Protein AF-A0A183PFE7-F1 (afdb_monomer_lite)

Secondary structure (DSSP, 8-state):
-HHHHHHHT-HHHHTTS-HHHHHHHHHHHHHHHHHTT---SS---TT--S------------------HHHHHHHHH-TTGGGS-S-GGGTTGGGG----TTS-HHHHHHHHHHHHHSS-SS--HHHHTHHHHHHHHHHHHHHHS-HHHHHHHHHHHHHHHHH--HHHHHHHHHHT-SSHHHHHHHTSHHHHHHHHHHHHT-TT-HHHHHHHHHHHHHHHT-HHHHHHHHHHHHHHHHHGGG-S-HHHHHHHHHHHTT-

Organism: NCBI:txid31246

Radius of gyration: 19.5 Å; chains: 1; bounding box: 57×39×49 Å

Structure (mmCIF, N/CA/C/O backbone):
data_AF-A0A183PFE7-F1
#
_entry.id   AF-A0A183PFE7-F1
#
loop_
_atom_site.group_PDB
_atom_site.id
_atom_site.type_symbol
_atom_site.label_atom_id
_atom_site.label_alt_id
_atom_site.label_comp_id
_atom_site.label_asym_id
_atom_site.label_entity_id
_atom_site.label_seq_id
_atom_site.pdbx_PDB_ins_code
_atom_site.Cartn_x
_atom_site.Cartn_y
_atom_site.Cartn_z
_atom_site.occupancy
_atom_site.B_iso_or_equiv
_atom_site.auth_seq_id
_atom_site.auth_comp_id
_atom_site.auth_asym_id
_atom_site.auth_atom_id
_atom_site.pdbx_PDB_model_num
ATOM 1 N N . MET A 1 1 ? 1.820 -10.281 -25.613 1.00 69.56 1 MET A N 1
ATOM 2 C CA . MET A 1 1 ? 1.189 -9.309 -24.691 1.00 69.56 1 MET A CA 1
ATOM 3 C C . MET A 1 1 ? 2.209 -8.648 -23.766 1.00 69.56 1 MET A C 1
ATOM 5 O O . MET A 1 1 ? 2.378 -7.445 -23.888 1.00 69.56 1 MET A O 1
ATOM 9 N N . TRP A 1 2 ? 2.961 -9.407 -22.954 1.00 73.38 2 TRP A N 1
ATOM 10 C CA . TRP A 1 2 ? 4.048 -8.902 -22.088 1.00 73.38 2 TRP A CA 1
ATOM 11 C C . TRP A 1 2 ? 4.961 -7.865 -22.758 1.00 73.38 2 TRP A C 1
ATOM 13 O O . TRP A 1 2 ? 5.003 -6.720 -22.333 1.00 73.38 2 TRP A O 1
ATOM 23 N N . CYS A 1 3 ? 5.603 -8.209 -23.881 1.00 71.56 3 CYS A N 1
ATOM 24 C CA . CYS A 1 3 ? 6.506 -7.287 -24.581 1.00 71.56 3 CYS A CA 1
ATOM 25 C C . CYS A 1 3 ? 5.817 -6.020 -25.113 1.00 71.56 3 CYS A C 1
ATOM 27 O O . CYS A 1 3 ? 6.478 -5.003 -25.281 1.00 71.56 3 CYS A O 1
ATOM 29 N N . ALA A 1 4 ? 4.511 -6.065 -25.401 1.00 73.19 4 ALA A N 1
ATOM 30 C CA . ALA A 1 4 ? 3.767 -4.867 -25.778 1.00 73.19 4 ALA A CA 1
ATOM 31 C C . ALA A 1 4 ? 3.593 -3.961 -24.554 1.00 73.19 4 ALA A C 1
ATOM 33 O O . ALA A 1 4 ? 4.050 -2.830 -24.596 1.00 73.19 4 ALA A O 1
ATOM 34 N N . LEU A 1 5 ? 3.082 -4.497 -23.441 1.00 75.00 5 LEU A N 1
ATOM 35 C CA . LEU A 1 5 ? 2.925 -3.762 -22.180 1.00 75.00 5 LEU A CA 1
ATOM 36 C C . LEU A 1 5 ? 4.253 -3.183 -21.673 1.00 75.00 5 LEU A C 1
ATOM 38 O O . LEU A 1 5 ? 4.312 -2.021 -21.285 1.00 75.00 5 LEU A O 1
ATOM 42 N N . LEU A 1 6 ? 5.345 -3.948 -21.770 1.00 71.19 6 LEU A N 1
ATOM 43 C CA . LEU A 1 6 ? 6.686 -3.465 -21.442 1.00 71.19 6 LEU A CA 1
ATOM 44 C C . LEU A 1 6 ? 7.074 -2.226 -22.252 1.00 71.19 6 LEU A C 1
ATOM 46 O O . LEU A 1 6 ? 7.591 -1.264 -21.686 1.00 71.19 6 LEU A O 1
ATOM 50 N N . ARG A 1 7 ? 6.805 -2.225 -23.562 1.00 72.19 7 ARG A N 1
ATOM 51 C CA . ARG A 1 7 ? 7.098 -1.075 -24.429 1.00 72.19 7 ARG A CA 1
ATOM 52 C C . ARG A 1 7 ? 6.262 0.148 -24.057 1.00 72.19 7 ARG A C 1
ATOM 54 O O . ARG A 1 7 ? 6.804 1.248 -24.052 1.00 72.19 7 ARG A O 1
ATOM 61 N N . GLU A 1 8 ? 4.994 -0.037 -23.698 1.00 76.25 8 GLU A N 1
ATOM 62 C CA . GLU A 1 8 ? 4.083 1.067 -23.351 1.00 76.25 8 GLU A CA 1
ATOM 63 C C . GLU A 1 8 ? 4.430 1.752 -22.015 1.00 76.25 8 GLU A C 1
ATOM 65 O O . GLU A 1 8 ? 4.088 2.914 -21.803 1.00 76.25 8 GLU A O 1
ATOM 70 N N . THR A 1 9 ? 5.180 1.083 -21.133 1.00 71.88 9 THR A N 1
ATOM 71 C CA . THR A 1 9 ? 5.682 1.687 -19.879 1.00 71.88 9 THR A CA 1
ATOM 72 C C . THR A 1 9 ? 6.957 2.533 -20.043 1.00 71.88 9 THR A C 1
ATOM 74 O O . THR A 1 9 ? 7.426 3.140 -19.078 1.00 71.88 9 THR A O 1
ATOM 77 N N . GLN A 1 10 ? 7.546 2.608 -21.246 1.00 71.00 10 GLN A N 1
ATOM 78 C CA . GLN A 1 10 ? 8.772 3.379 -21.497 1.00 71.00 10 GLN A CA 1
ATOM 79 C C . GLN A 1 10 ? 8.493 4.869 -21.760 1.00 71.00 10 GLN A C 1
ATOM 81 O O . GLN A 1 10 ? 7.550 5.236 -22.461 1.00 71.00 10 GLN A O 1
ATOM 86 N N . SER A 1 11 ? 9.366 5.750 -21.254 1.00 59.50 11 SER A N 1
ATOM 87 C CA . SER A 1 11 ? 9.230 7.209 -21.395 1.00 59.50 11 SER A CA 1
ATOM 88 C C . SER A 1 11 ? 9.306 7.697 -22.847 1.00 59.50 11 SER A C 1
ATOM 90 O O . SER A 1 11 ? 8.467 8.493 -23.256 1.00 59.50 11 SER A O 1
ATOM 92 N N . ARG A 1 12 ? 10.249 7.174 -23.647 1.00 57.81 12 ARG A N 1
ATOM 93 C CA . ARG A 1 12 ? 10.565 7.664 -25.008 1.00 57.81 12 ARG A CA 1
ATOM 94 C C . ARG A 1 12 ? 9.441 7.510 -26.046 1.00 57.81 12 ARG A C 1
ATOM 96 O O . ARG A 1 12 ? 9.470 8.195 -27.058 1.00 57.81 12 ARG A O 1
ATOM 103 N N . ARG A 1 13 ? 8.453 6.629 -25.838 1.00 51.91 13 ARG A N 1
ATOM 104 C CA . ARG A 1 13 ? 7.274 6.512 -26.732 1.00 51.91 13 ARG A CA 1
ATOM 105 C C . ARG A 1 13 ? 6.028 7.207 -26.198 1.00 51.91 13 ARG A C 1
ATOM 107 O O . ARG A 1 13 ? 5.169 7.591 -26.986 1.00 51.91 13 ARG A O 1
ATOM 114 N N . ALA A 1 14 ? 5.959 7.444 -24.894 1.00 51.31 14 ALA A N 1
ATOM 115 C CA . ALA A 1 14 ? 4.912 8.271 -24.315 1.00 51.31 14 ALA A CA 1
ATOM 116 C C . ALA A 1 14 ? 5.170 9.774 -24.480 1.00 51.31 14 ALA A C 1
ATOM 118 O O . ALA A 1 14 ? 4.329 10.581 -24.110 1.00 51.31 14 ALA A O 1
ATOM 119 N N . GLU A 1 15 ? 6.284 10.190 -25.084 1.00 48.00 15 GLU A N 1
ATOM 120 C CA . GLU A 1 15 ? 6.485 11.597 -25.455 1.00 48.00 15 GLU A CA 1
ATOM 121 C C . GLU A 1 15 ? 5.378 12.118 -26.400 1.00 48.00 15 GLU A C 1
ATOM 123 O O . GLU A 1 15 ? 5.111 13.318 -26.410 1.00 48.00 15 GLU A O 1
ATOM 128 N N . GLY A 1 16 ? 4.655 11.224 -27.097 1.00 50.19 16 GLY A N 1
ATOM 129 C CA . GLY A 1 16 ? 3.425 11.534 -27.842 1.00 50.19 16 GLY A CA 1
ATOM 130 C C . GLY A 1 16 ? 2.105 11.084 -27.190 1.00 50.19 16 GLY A C 1
ATOM 131 O O . GLY A 1 16 ? 1.041 11.409 -27.714 1.00 50.19 16 GLY A O 1
ATOM 132 N N . ILE A 1 17 ? 2.133 10.350 -26.069 1.00 58.84 17 ILE A N 1
ATOM 133 C CA . ILE A 1 17 ? 0.946 9.743 -25.437 1.00 58.84 17 ILE A CA 1
ATOM 134 C C . ILE A 1 17 ? 0.789 10.283 -24.006 1.00 58.84 17 ILE A C 1
ATOM 136 O O . ILE A 1 17 ? 1.736 10.305 -23.228 1.00 58.84 17 ILE A O 1
ATOM 140 N N . LYS A 1 18 ? -0.411 10.754 -23.642 1.00 77.56 18 LYS A N 1
ATOM 141 C CA . LYS A 1 18 ? -0.685 11.408 -22.344 1.00 77.56 18 LYS A CA 1
ATOM 142 C C . LYS A 1 18 ? -0.204 10.554 -21.159 1.00 77.56 18 LYS A C 1
ATOM 144 O O . LYS A 1 18 ? -0.385 9.342 -21.167 1.00 77.56 18 LYS A O 1
ATOM 149 N N . SER A 1 19 ? 0.328 11.187 -20.106 1.00 82.25 19 SER A N 1
ATOM 150 C CA . SER A 1 19 ? 0.809 10.507 -18.885 1.00 82.25 19 SER A CA 1
ATOM 151 C C . SER A 1 19 ? -0.218 9.549 -18.260 1.00 82.25 19 SER A C 1
ATOM 153 O O . SER A 1 19 ? 0.178 8.546 -17.674 1.00 82.25 19 SER A O 1
ATOM 155 N N . GLY A 1 20 ? -1.519 9.800 -18.442 1.00 84.00 20 GLY A N 1
ATOM 156 C CA . GLY A 1 20 ? -2.584 8.879 -18.044 1.00 84.00 20 GLY A CA 1
ATOM 157 C C . GLY A 1 20 ? -2.516 7.501 -18.700 1.00 84.00 20 GLY A C 1
ATOM 158 O O . GLY A 1 20 ? -2.666 6.492 -18.022 1.00 84.00 20 GLY A O 1
ATOM 159 N N . TYR A 1 21 ? -2.179 7.434 -19.988 1.00 87.44 21 TYR A N 1
ATOM 160 C CA . TYR A 1 21 ? -1.999 6.156 -20.677 1.00 87.44 21 TYR A CA 1
ATOM 161 C C . TYR A 1 21 ? -0.834 5.355 -20.090 1.00 87.44 21 TYR A C 1
ATOM 163 O O . TYR A 1 21 ? -0.917 4.139 -19.964 1.00 87.44 21 TYR A O 1
ATOM 171 N N . GLN A 1 22 ? 0.246 6.026 -19.672 1.00 89.12 22 GLN A N 1
ATOM 172 C CA . GLN A 1 22 ? 1.336 5.335 -18.983 1.00 89.12 22 GLN A CA 1
ATOM 173 C C . GLN A 1 22 ? 0.878 4.758 -17.641 1.00 89.12 22 GLN A C 1
ATOM 175 O O . GLN A 1 22 ? 1.279 3.649 -17.301 1.00 89.12 22 GLN A O 1
ATOM 180 N N . ALA A 1 23 ? 0.039 5.476 -16.887 1.00 91.69 23 ALA A N 1
ATOM 181 C CA . ALA A 1 23 ? -0.516 4.975 -15.630 1.00 91.69 23 ALA A CA 1
ATOM 182 C C . ALA A 1 23 ? -1.360 3.709 -15.851 1.00 91.69 23 ALA A C 1
ATOM 184 O O . ALA A 1 23 ? -1.183 2.716 -15.143 1.00 91.69 23 ALA A O 1
ATOM 185 N N . GLU A 1 24 ? -2.207 3.713 -16.881 1.00 91.19 24 GLU A N 1
ATOM 186 C CA . GLU A 1 24 ? -2.993 2.548 -17.294 1.00 91.19 24 GLU A CA 1
ATOM 187 C C . GLU A 1 24 ? -2.104 1.388 -17.769 1.00 91.19 24 GLU A C 1
ATOM 189 O O . GLU A 1 24 ? -2.320 0.237 -17.380 1.00 91.19 24 GLU A O 1
ATOM 194 N N . ALA A 1 25 ? -1.063 1.673 -18.555 1.00 90.81 25 ALA A N 1
ATOM 195 C CA . ALA A 1 25 ? -0.106 0.673 -19.020 1.00 90.81 25 ALA A CA 1
ATOM 196 C C . ALA A 1 25 ? 0.657 0.028 -17.853 1.00 90.81 25 ALA A C 1
ATOM 198 O O . ALA A 1 25 ? 0.814 -1.193 -17.830 1.00 90.81 25 ALA A O 1
ATOM 199 N N . PHE A 1 26 ? 1.082 0.817 -16.858 1.00 92.75 26 PHE A N 1
ATOM 200 C CA . PHE A 1 26 ? 1.705 0.301 -15.635 1.00 92.75 26 PHE A CA 1
ATOM 201 C C . PHE A 1 26 ? 0.753 -0.585 -14.843 1.00 92.75 26 PHE A C 1
ATOM 203 O O . PHE A 1 26 ? 1.154 -1.665 -14.412 1.00 92.75 26 PHE A O 1
ATOM 210 N N . LEU A 1 27 ? -0.498 -0.157 -14.668 1.00 94.56 27 LEU A N 1
ATOM 211 C CA . LEU A 1 27 ? -1.502 -0.950 -13.967 1.00 94.56 27 LEU A CA 1
ATOM 212 C C . LEU A 1 27 ? -1.757 -2.276 -14.689 1.00 94.56 27 LEU A C 1
ATOM 214 O O . LEU A 1 27 ? -1.709 -3.333 -14.068 1.00 94.56 27 LEU A O 1
ATOM 218 N N . THR A 1 28 ? -1.936 -2.230 -16.008 1.00 93.38 28 THR A N 1
ATOM 219 C CA . THR A 1 28 ? -2.171 -3.418 -16.838 1.00 93.38 28 THR A CA 1
ATOM 220 C C . THR A 1 28 ? -0.976 -4.369 -16.809 1.00 93.38 28 THR A C 1
ATOM 222 O O . THR A 1 28 ? -1.155 -5.577 -16.657 1.00 93.38 28 THR A O 1
ATOM 225 N N . LEU A 1 29 ? 0.249 -3.840 -16.910 1.00 91.12 29 LEU A N 1
ATOM 226 C CA . LEU A 1 29 ? 1.474 -4.629 -16.791 1.00 91.12 29 LEU A CA 1
ATOM 227 C C . LEU A 1 29 ? 1.563 -5.299 -15.420 1.00 91.12 29 LEU A C 1
ATOM 229 O O . LEU A 1 29 ? 1.808 -6.499 -15.361 1.00 91.12 29 LEU A O 1
ATOM 233 N N . ALA A 1 30 ? 1.360 -4.540 -14.342 1.00 92.94 30 ALA A N 1
ATOM 234 C CA . ALA A 1 30 ? 1.449 -5.046 -12.979 1.00 92.94 30 ALA A CA 1
ATOM 235 C C . ALA A 1 30 ? 0.413 -6.151 -12.729 1.00 92.94 30 ALA A C 1
ATOM 237 O O . ALA A 1 30 ? 0.769 -7.222 -12.246 1.00 92.94 30 ALA A O 1
ATOM 238 N N . SER A 1 31 ? -0.844 -5.936 -13.127 1.00 92.75 31 SER A N 1
ATOM 239 C CA . SER A 1 31 ? -1.907 -6.937 -12.986 1.00 92.75 31 SER A CA 1
ATOM 240 C C . SER A 1 31 ? -1.643 -8.192 -13.812 1.00 92.75 31 SER A C 1
ATOM 242 O O . SER A 1 31 ? -1.851 -9.300 -13.325 1.00 92.75 31 SER A O 1
ATOM 244 N N . PHE A 1 32 ? -1.156 -8.045 -15.046 1.00 91.00 32 PHE A N 1
ATOM 245 C CA . PHE A 1 32 ? -0.787 -9.198 -15.863 1.00 91.00 32 PHE A CA 1
ATOM 246 C C . PHE A 1 32 ? 0.397 -9.965 -15.260 1.00 91.00 32 PHE A C 1
ATOM 248 O O . PHE A 1 32 ? 0.367 -11.191 -15.209 1.00 91.00 32 PHE A O 1
ATOM 255 N N . ALA A 1 33 ? 1.420 -9.257 -14.777 1.00 89.25 33 ALA A N 1
ATOM 256 C CA . ALA A 1 33 ? 2.573 -9.866 -14.124 1.00 89.25 33 ALA A CA 1
ATOM 257 C C . ALA A 1 33 ? 2.153 -10.682 -12.902 1.00 89.25 33 ALA A C 1
ATOM 259 O O . ALA A 1 33 ? 2.532 -11.843 -12.779 1.00 89.25 33 ALA A O 1
ATOM 260 N N . GLU A 1 34 ? 1.312 -10.097 -12.048 1.00 90.19 34 GLU A N 1
ATOM 261 C CA . GLU A 1 34 ? 0.780 -10.749 -10.856 1.00 90.19 34 GLU A CA 1
ATOM 262 C C . GLU A 1 34 ? -0.038 -11.997 -11.212 1.00 90.19 34 GLU A C 1
ATOM 264 O O . GLU A 1 34 ? 0.210 -13.064 -10.653 1.00 90.19 34 GLU A O 1
ATOM 269 N N . ALA A 1 35 ? -0.932 -11.906 -12.204 1.00 89.44 35 ALA A N 1
ATOM 270 C CA . ALA A 1 35 ? -1.726 -13.043 -12.676 1.00 89.44 35 ALA A CA 1
ATOM 271 C C . ALA A 1 35 ? -0.867 -14.182 -13.255 1.00 89.44 35 ALA A C 1
ATOM 273 O O . ALA A 1 35 ? -1.258 -15.347 -13.194 1.00 89.44 35 ALA A O 1
ATOM 274 N N . CYS A 1 36 ? 0.301 -13.858 -13.809 1.00 88.06 36 CYS A N 1
ATOM 275 C CA . CYS A 1 36 ? 1.241 -14.830 -14.359 1.00 88.06 36 CYS A CA 1
ATOM 276 C C . CYS A 1 36 ? 2.355 -15.244 -13.382 1.00 88.06 36 CYS A C 1
ATOM 278 O O . CYS A 1 36 ? 3.201 -16.053 -13.758 1.00 88.06 36 CYS A O 1
ATOM 280 N N . GLY A 1 37 ? 2.394 -14.701 -12.159 1.00 84.56 37 GLY A N 1
ATOM 281 C CA . GLY A 1 37 ? 3.467 -14.963 -11.193 1.00 84.56 37 GLY A CA 1
ATOM 282 C C . GLY A 1 37 ? 4.847 -14.442 -11.623 1.00 84.56 37 GLY A C 1
ATOM 283 O O . GLY A 1 37 ? 5.865 -14.981 -11.192 1.00 84.56 37 GLY A O 1
ATOM 284 N N . ILE A 1 38 ? 4.893 -13.421 -12.483 1.00 84.75 38 ILE A N 1
ATOM 285 C CA . ILE A 1 38 ? 6.121 -12.835 -13.037 1.00 84.75 38 ILE A CA 1
ATOM 286 C C . ILE A 1 38 ? 6.509 -11.591 -12.232 1.00 84.75 38 ILE A C 1
ATOM 288 O O . ILE A 1 38 ? 5.662 -10.773 -11.879 1.00 84.75 38 ILE A O 1
ATOM 292 N N . ASP A 1 39 ? 7.805 -11.409 -11.985 1.00 84.19 39 ASP A N 1
ATOM 293 C CA . ASP A 1 39 ? 8.325 -10.168 -11.411 1.00 84.19 39 ASP A CA 1
ATOM 294 C C . ASP A 1 39 ? 8.317 -9.024 -12.443 1.00 84.19 39 ASP A C 1
ATOM 296 O O . ASP A 1 39 ? 8.967 -9.094 -13.492 1.00 84.19 39 ASP A O 1
ATOM 300 N N . ALA A 1 40 ? 7.573 -7.961 -12.133 1.00 84.31 40 ALA A N 1
ATOM 301 C CA . ALA A 1 40 ? 7.465 -6.763 -12.955 1.00 84.31 40 ALA A CA 1
ATOM 302 C C . ALA A 1 40 ? 8.368 -5.605 -12.508 1.00 84.31 40 ALA A C 1
ATOM 304 O O . ALA A 1 40 ? 8.452 -4.627 -13.256 1.00 84.31 40 ALA A O 1
ATOM 305 N N . ILE A 1 41 ? 9.052 -5.681 -11.359 1.00 84.75 41 ILE A N 1
ATOM 306 C CA . ILE A 1 41 ? 9.986 -4.627 -10.922 1.00 84.75 41 ILE A CA 1
ATOM 307 C C . ILE A 1 41 ? 11.229 -4.639 -11.803 1.00 84.75 41 ILE A C 1
ATOM 309 O O . ILE A 1 41 ? 11.587 -3.602 -12.374 1.00 84.75 41 ILE A O 1
ATOM 313 N N . ALA A 1 42 ? 11.866 -5.806 -11.916 1.00 71.12 42 ALA A N 1
ATOM 314 C CA . ALA A 1 42 ? 13.081 -5.966 -12.693 1.00 71.12 42 ALA A CA 1
ATOM 315 C C . ALA A 1 42 ? 12.792 -5.726 -14.175 1.00 71.12 42 ALA A C 1
ATOM 317 O O . ALA A 1 42 ? 11.857 -6.304 -14.740 1.00 71.12 42 ALA A O 1
ATOM 318 N N . ASP A 1 43 ? 13.631 -4.925 -14.836 1.00 63.53 43 ASP A N 1
ATOM 319 C CA . ASP A 1 43 ? 13.692 -4.866 -16.296 1.00 63.53 43 ASP A CA 1
ATOM 320 C C . ASP A 1 43 ? 14.309 -6.177 -16.830 1.00 63.53 43 ASP A C 1
ATOM 322 O O . ASP A 1 43 ? 15.353 -6.196 -17.468 1.00 63.53 43 ASP A O 1
ATOM 326 N N . ASN A 1 44 ? 13.663 -7.312 -16.538 1.00 49.66 44 ASN A N 1
ATOM 327 C CA . ASN A 1 44 ? 13.977 -8.594 -17.138 1.00 49.66 44 ASN A CA 1
ATOM 328 C C . ASN A 1 44 ? 13.752 -8.429 -18.637 1.00 49.66 44 ASN A C 1
ATOM 330 O O . ASN A 1 44 ? 12.607 -8.393 -19.096 1.00 49.66 44 ASN A O 1
ATOM 334 N N . HIS A 1 45 ? 14.834 -8.290 -19.400 1.00 44.50 45 HIS A N 1
ATOM 335 C CA . HIS A 1 45 ? 14.805 -8.605 -20.814 1.00 44.50 45 HIS A CA 1
ATOM 336 C C . HIS A 1 45 ? 14.449 -10.093 -20.904 1.00 44.50 45 HIS A C 1
ATOM 338 O O . HIS A 1 45 ? 15.261 -10.921 -20.492 1.00 44.50 45 HIS A O 1
ATOM 344 N N . PRO A 1 46 ? 13.286 -10.479 -21.459 1.00 37.97 46 PRO A N 1
ATOM 345 C CA . PRO A 1 46 ? 12.945 -11.890 -21.655 1.00 37.97 46 PRO A CA 1
ATOM 346 C C . PRO A 1 46 ? 13.843 -12.594 -22.703 1.00 37.97 46 PRO A C 1
ATOM 348 O O . PRO A 1 46 ? 13.498 -13.670 -23.166 1.00 37.97 46 PRO A O 1
ATOM 351 N N . TYR A 1 47 ? 14.981 -11.991 -23.077 1.00 34.72 47 TYR A N 1
ATOM 352 C CA . TYR A 1 47 ? 15.988 -12.503 -24.010 1.00 34.72 47 TYR A CA 1
ATOM 353 C C . TYR A 1 47 ? 17.402 -12.613 -23.400 1.00 34.72 47 TYR A C 1
ATOM 355 O O . TYR A 1 47 ? 18.350 -12.814 -24.142 1.00 34.72 47 TYR A O 1
ATOM 363 N N . SER A 1 48 ? 17.586 -12.513 -22.076 1.00 33.09 48 SER A N 1
ATOM 364 C CA . SER A 1 48 ? 18.897 -12.787 -21.441 1.00 33.09 48 SER A CA 1
ATOM 365 C C . SER A 1 48 ? 19.094 -14.272 -21.092 1.00 33.09 48 SER A C 1
ATOM 367 O O . SER A 1 48 ? 19.721 -14.623 -20.094 1.00 33.09 48 SER A O 1
ATOM 369 N N . THR A 1 49 ? 18.533 -15.151 -21.912 1.00 35.75 49 THR A N 1
ATOM 370 C CA . THR A 1 49 ? 18.873 -16.574 -21.970 1.00 35.75 49 THR A CA 1
ATOM 371 C C . THR A 1 49 ? 19.194 -16.865 -23.424 1.00 35.75 49 THR A C 1
ATOM 373 O O . THR A 1 49 ? 18.366 -16.508 -24.262 1.00 35.75 49 THR A O 1
ATOM 376 N N . VAL A 1 50 ? 20.333 -17.531 -23.670 1.00 35.00 50 VAL A N 1
ATOM 377 C CA . VAL A 1 50 ? 21.073 -17.680 -24.946 1.00 35.00 50 VAL A CA 1
ATOM 378 C C . VAL A 1 50 ? 22.080 -16.516 -25.084 1.00 35.00 50 VAL A C 1
ATOM 380 O O . VAL A 1 50 ? 21.680 -15.398 -25.366 1.00 35.00 50 VAL A O 1
ATOM 383 N N . ASP A 1 51 ? 23.374 -16.617 -24.774 1.00 31.61 51 ASP A N 1
ATOM 384 C CA . ASP A 1 51 ? 24.301 -17.748 -24.793 1.00 31.61 51 ASP A CA 1
ATOM 385 C C . ASP A 1 51 ? 25.384 -17.610 -23.716 1.00 31.61 51 ASP A C 1
ATOM 387 O O . ASP A 1 51 ? 25.794 -16.511 -23.339 1.00 31.61 51 ASP A O 1
ATOM 391 N N . GLY A 1 52 ? 25.882 -18.756 -23.250 1.00 38.59 52 GLY A N 1
ATOM 392 C CA . GLY A 1 52 ? 27.173 -18.805 -22.590 1.00 38.59 52 GLY A CA 1
ATOM 393 C C . GLY A 1 52 ? 28.254 -18.347 -23.562 1.00 38.59 52 GLY A C 1
ATOM 394 O O . GLY A 1 52 ? 28.419 -18.943 -24.617 1.00 38.59 52 GLY A O 1
ATOM 395 N N . ASN A 1 53 ? 28.959 -17.283 -23.204 1.00 27.33 53 ASN A N 1
ATOM 396 C CA . ASN A 1 53 ? 30.407 -17.192 -23.313 1.00 27.33 53 ASN A CA 1
ATOM 397 C C . ASN A 1 53 ? 30.862 -15.919 -22.606 1.00 27.33 53 ASN A C 1
ATOM 399 O O . ASN A 1 53 ? 30.469 -14.806 -22.949 1.00 27.33 53 ASN A O 1
ATOM 403 N N . SER A 1 54 ? 31.701 -16.122 -21.595 1.00 42.91 54 SER A N 1
ATOM 404 C CA . SER A 1 54 ? 32.679 -15.135 -21.174 1.00 42.91 54 SER A CA 1
ATOM 405 C C . SER A 1 54 ? 33.455 -14.695 -22.408 1.00 42.91 54 SER A C 1
ATOM 407 O O . SER A 1 54 ? 34.074 -15.545 -23.034 1.00 42.91 54 SER A O 1
ATOM 409 N N . GLU A 1 55 ? 33.430 -13.412 -22.747 1.00 30.09 55 GLU A N 1
ATOM 410 C CA . GLU A 1 55 ? 34.625 -12.707 -23.197 1.00 30.09 55 GLU A CA 1
ATOM 411 C C . GLU A 1 55 ? 34.392 -11.197 -23.235 1.00 30.09 55 GLU A C 1
ATOM 413 O O . GLU A 1 55 ? 33.308 -10.681 -23.505 1.00 30.09 55 GLU A O 1
ATOM 418 N N . GLU A 1 56 ? 35.459 -10.520 -22.845 1.00 40.31 56 GLU A N 1
ATOM 419 C CA . GLU A 1 56 ? 35.643 -9.094 -22.685 1.00 40.31 56 GLU A CA 1
ATOM 420 C C . GLU A 1 56 ? 35.158 -8.295 -23.897 1.00 40.31 56 GLU A C 1
ATOM 422 O O . GLU A 1 56 ? 35.552 -8.556 -25.027 1.00 40.31 56 GLU A O 1
ATOM 427 N N . ASN A 1 57 ? 34.379 -7.242 -23.646 1.00 28.88 57 ASN A N 1
ATOM 428 C CA . ASN A 1 57 ? 34.429 -6.036 -24.463 1.00 28.88 57 ASN A CA 1
ATOM 429 C C . ASN A 1 57 ? 34.087 -4.822 -23.602 1.00 28.88 57 ASN A C 1
ATOM 431 O O . ASN A 1 57 ? 32.938 -4.404 -23.452 1.00 28.88 57 ASN A O 1
ATOM 435 N N . SER A 1 58 ? 35.145 -4.249 -23.035 1.00 40.75 58 SER A N 1
ATOM 436 C CA . SER A 1 58 ? 35.191 -2.870 -22.579 1.00 40.75 58 SER A CA 1
ATOM 437 C C . SER A 1 58 ? 34.822 -1.939 -23.736 1.00 40.75 58 SER A C 1
ATOM 439 O O . SER A 1 58 ? 35.632 -1.695 -24.629 1.00 40.75 58 SER A O 1
ATOM 441 N N . SER A 1 59 ? 33.611 -1.395 -23.710 1.00 29.73 59 SER A N 1
ATOM 442 C CA . SER A 1 59 ? 33.252 -0.224 -24.504 1.00 29.73 59 SER A CA 1
ATOM 443 C C . SER A 1 59 ? 32.563 0.795 -23.602 1.00 29.73 59 SER A C 1
ATOM 445 O O . SER A 1 59 ? 31.565 0.539 -22.935 1.00 29.73 59 SER A O 1
ATOM 447 N N . THR A 1 60 ? 33.207 1.951 -23.516 1.00 36.94 60 THR A N 1
ATOM 448 C CA . THR A 1 60 ? 32.763 3.177 -22.866 1.00 36.94 60 THR A CA 1
ATOM 449 C C . THR A 1 60 ? 31.482 3.695 -23.513 1.00 36.94 60 THR A C 1
ATOM 451 O O . THR A 1 60 ? 31.539 4.497 -24.439 1.00 36.94 60 THR A O 1
ATOM 454 N N . GLU A 1 61 ? 30.330 3.298 -22.985 1.00 29.16 61 GLU A N 1
ATOM 455 C CA . GLU A 1 61 ? 29.077 4.034 -23.138 1.00 29.16 61 GLU A CA 1
ATOM 456 C C . GLU A 1 61 ? 28.450 4.209 -21.755 1.00 29.16 61 GLU A C 1
ATOM 458 O O . GLU A 1 61 ? 28.214 3.246 -21.035 1.00 29.16 61 GLU A O 1
ATOM 463 N N . SER A 1 62 ? 28.290 5.479 -21.374 1.00 28.55 62 SER A N 1
ATOM 464 C CA . SER A 1 62 ? 27.557 6.027 -20.227 1.00 28.55 62 SER A CA 1
ATOM 465 C C . SER A 1 62 ? 26.998 5.019 -19.215 1.00 28.55 62 SER A C 1
ATOM 467 O O . SER A 1 62 ? 26.093 4.258 -19.544 1.00 28.55 62 SER A O 1
ATOM 469 N N . HIS A 1 63 ? 27.420 5.127 -17.951 1.00 30.88 63 HIS A N 1
ATOM 470 C CA . HIS A 1 63 ? 26.707 4.567 -16.801 1.00 30.88 63 HIS A CA 1
ATOM 471 C C . HIS A 1 63 ? 25.242 5.049 -16.782 1.00 30.88 63 HIS A C 1
ATOM 473 O O . HIS A 1 63 ? 24.900 6.013 -16.098 1.00 30.88 63 HIS A O 1
ATOM 479 N N . SER A 1 64 ? 24.356 4.410 -17.545 1.00 35.06 64 SER A N 1
ATOM 480 C CA . SER A 1 64 ? 22.925 4.534 -17.341 1.00 35.06 64 SER A CA 1
ATOM 481 C C . SER A 1 64 ? 22.643 3.766 -16.060 1.00 35.06 64 SER A C 1
ATOM 483 O O . SER A 1 64 ? 22.644 2.535 -16.073 1.00 35.06 64 SER A O 1
ATOM 485 N N . GLU A 1 65 ? 22.480 4.471 -14.937 1.00 44.88 65 GLU A N 1
ATOM 486 C CA . GLU A 1 65 ? 21.911 3.861 -13.736 1.00 44.88 65 GLU A CA 1
ATOM 487 C C . GLU A 1 65 ? 20.658 3.092 -14.171 1.00 44.88 65 GLU A C 1
ATOM 489 O O . GLU A 1 65 ? 19.749 3.659 -14.781 1.00 44.88 65 GLU A O 1
ATOM 494 N N . PHE A 1 66 ? 20.651 1.781 -13.953 1.00 54.88 66 PHE A N 1
ATOM 495 C CA . PHE A 1 66 ? 19.551 0.922 -14.359 1.00 54.88 66 PHE A CA 1
ATOM 496 C C . PHE A 1 66 ? 18.307 1.317 -13.551 1.00 54.88 66 PHE A C 1
ATOM 498 O O . PHE A 1 66 ? 18.212 1.039 -12.357 1.00 54.88 66 PHE A O 1
ATOM 505 N N . VAL A 1 67 ? 17.377 2.043 -14.177 1.00 70.19 67 VAL A N 1
ATOM 506 C CA . VAL A 1 67 ? 16.149 2.516 -13.527 1.00 70.19 67 VAL A CA 1
ATOM 507 C C . VAL A 1 67 ? 15.082 1.429 -13.640 1.00 70.19 67 VAL A C 1
ATOM 509 O O . VAL A 1 67 ? 14.512 1.234 -14.715 1.00 70.19 67 VAL A O 1
ATOM 512 N N . ASP A 1 68 ? 14.796 0.749 -12.527 1.00 86.00 68 ASP A N 1
ATOM 513 C CA . ASP A 1 68 ? 13.748 -0.275 -12.455 1.00 86.00 68 ASP A CA 1
ATOM 514 C C . ASP A 1 68 ? 12.340 0.295 -12.745 1.00 86.00 68 ASP A C 1
ATOM 516 O O . ASP A 1 68 ? 12.099 1.513 -12.749 1.00 86.00 68 ASP A O 1
ATOM 520 N N . ARG A 1 69 ? 11.367 -0.586 -13.013 1.00 88.25 69 ARG A N 1
ATOM 521 C CA . ARG A 1 69 ? 10.005 -0.151 -13.380 1.00 88.25 69 ARG A CA 1
ATOM 522 C C . ARG A 1 69 ? 9.277 0.537 -12.238 1.00 88.25 69 ARG A C 1
ATOM 524 O O . ARG A 1 69 ? 8.508 1.465 -12.483 1.00 88.25 69 ARG A O 1
ATOM 531 N N . LEU A 1 70 ? 9.553 0.131 -11.001 1.00 91.38 70 LEU A N 1
ATOM 532 C CA . LEU A 1 70 ? 9.000 0.775 -9.815 1.00 91.38 70 LEU A CA 1
ATOM 533 C C . LEU A 1 70 ? 9.462 2.239 -9.725 1.00 91.38 70 LEU A C 1
ATOM 535 O O . LEU A 1 70 ? 8.661 3.127 -9.458 1.00 91.38 70 LEU A O 1
ATOM 539 N N . THR A 1 71 ? 10.722 2.521 -10.043 1.00 90.88 71 THR A N 1
ATOM 540 C CA . THR A 1 71 ? 11.295 3.869 -10.081 1.00 90.88 71 THR A CA 1
ATOM 541 C C . THR A 1 71 ? 10.706 4.684 -11.223 1.00 90.88 71 THR A C 1
ATOM 543 O O . THR A 1 71 ? 10.374 5.851 -11.022 1.00 90.88 71 THR A O 1
ATOM 546 N N . LYS A 1 72 ? 10.507 4.089 -12.408 1.00 91.06 72 LYS A N 1
ATOM 547 C CA . LYS A 1 72 ? 9.798 4.760 -13.516 1.00 91.06 72 LYS A CA 1
ATOM 548 C C . LYS A 1 72 ? 8.378 5.157 -13.101 1.00 91.06 72 LYS A C 1
ATOM 550 O O . LYS A 1 72 ? 7.965 6.284 -13.363 1.00 91.06 72 LYS A O 1
ATOM 555 N N . LEU A 1 73 ? 7.668 4.277 -12.396 1.00 93.75 73 LEU A N 1
ATOM 556 C CA . LEU A 1 73 ? 6.343 4.563 -11.848 1.00 93.75 73 LEU A CA 1
ATOM 557 C C . LEU A 1 73 ? 6.387 5.648 -10.757 1.00 93.75 73 LEU A C 1
ATOM 559 O O . LEU A 1 73 ? 5.539 6.537 -10.734 1.00 93.75 73 LEU A O 1
ATOM 563 N N . PHE A 1 74 ? 7.407 5.647 -9.896 1.00 94.31 74 PHE A N 1
ATOM 564 C CA . PHE A 1 74 ? 7.609 6.702 -8.898 1.00 94.31 74 PHE A CA 1
ATOM 565 C C . PHE A 1 74 ? 7.826 8.066 -9.553 1.00 94.31 74 PHE A C 1
ATOM 567 O O . PHE A 1 74 ? 7.226 9.046 -9.121 1.00 94.31 74 PHE A O 1
ATOM 574 N N . VAL A 1 75 ? 8.622 8.127 -10.624 1.00 92.75 75 VAL A N 1
ATOM 575 C CA . VAL A 1 75 ? 8.842 9.346 -11.418 1.00 92.75 75 VAL A CA 1
ATOM 576 C C . VAL A 1 75 ? 7.569 9.781 -12.144 1.00 92.75 75 VAL A C 1
ATOM 578 O O . VAL A 1 75 ? 7.296 10.977 -12.232 1.00 92.75 75 VAL A O 1
ATOM 581 N N . LEU A 1 76 ? 6.755 8.839 -12.629 1.00 93.25 76 LEU A N 1
ATOM 582 C CA . LEU A 1 76 ? 5.459 9.158 -13.230 1.00 93.25 76 LEU A CA 1
ATOM 583 C C . LEU A 1 76 ? 4.530 9.858 -12.225 1.00 93.25 76 LEU A C 1
ATOM 585 O O . LEU A 1 76 ? 3.847 10.808 -12.606 1.00 93.25 76 LEU A O 1
ATOM 589 N N . ILE A 1 77 ? 4.530 9.426 -10.960 1.00 95.88 77 ILE A N 1
ATOM 590 C CA . ILE A 1 77 ? 3.701 9.998 -9.886 1.00 95.88 77 ILE A CA 1
ATOM 591 C C . ILE A 1 77 ? 4.303 11.304 -9.340 1.00 95.88 77 ILE A C 1
ATOM 593 O O . ILE A 1 77 ? 3.588 12.293 -9.175 1.00 95.88 77 ILE A O 1
ATOM 597 N N . ILE A 1 78 ? 5.613 11.328 -9.078 1.00 94.56 78 ILE A N 1
ATOM 598 C CA . ILE A 1 78 ? 6.381 12.479 -8.581 1.00 94.56 78 ILE A CA 1
ATOM 599 C C . ILE A 1 78 ? 7.591 12.693 -9.507 1.00 94.56 78 ILE A C 1
ATOM 601 O O . ILE A 1 78 ? 8.630 12.058 -9.321 1.00 94.56 78 ILE A O 1
ATOM 605 N N . PRO A 1 79 ? 7.536 13.630 -10.471 1.00 91.25 79 PRO A N 1
ATOM 606 C CA . PRO A 1 79 ? 8.601 13.807 -11.466 1.00 91.25 79 PRO A CA 1
ATOM 607 C C . PRO A 1 79 ? 9.972 14.160 -10.881 1.00 91.25 79 PRO A C 1
ATOM 609 O O . PRO A 1 79 ? 11.002 13.926 -11.511 1.00 91.25 79 PRO A O 1
ATOM 612 N N . GLN A 1 80 ? 10.013 14.724 -9.669 1.00 89.94 80 GLN A N 1
ATOM 613 C CA . GLN A 1 80 ? 11.262 15.052 -8.976 1.00 89.94 80 GLN A CA 1
ATOM 614 C C . GLN A 1 80 ? 11.819 13.888 -8.141 1.00 89.94 80 GLN A C 1
ATOM 616 O O . GLN A 1 80 ? 12.791 14.097 -7.418 1.00 89.94 80 GLN A O 1
ATOM 621 N N . TRP A 1 81 ? 11.250 12.678 -8.227 1.00 89.12 81 TRP A N 1
ATOM 622 C CA . TRP A 1 81 ? 11.606 11.559 -7.348 1.00 89.12 81 TRP A CA 1
ATOM 623 C C . TRP A 1 81 ? 13.107 11.248 -7.329 1.00 89.12 81 TRP A C 1
ATOM 625 O O . TRP A 1 81 ? 13.701 11.154 -6.260 1.00 89.12 81 TRP A O 1
ATOM 635 N N . LEU A 1 82 ? 13.748 11.197 -8.501 1.00 84.62 82 LEU A N 1
ATOM 636 C CA . LEU A 1 82 ? 15.188 10.924 -8.626 1.00 84.62 82 LEU A CA 1
ATOM 637 C C . LEU A 1 82 ? 16.084 12.022 -8.029 1.00 84.62 82 LEU A C 1
ATOM 639 O O . LEU A 1 82 ? 17.255 11.784 -7.754 1.00 84.62 82 LEU A O 1
ATOM 643 N N . LYS A 1 83 ? 15.550 13.231 -7.811 1.00 78.81 83 LYS A N 1
ATOM 644 C CA . LYS A 1 83 ? 16.288 14.359 -7.219 1.00 78.81 83 LYS A CA 1
ATOM 645 C C . LYS A 1 83 ? 16.270 14.330 -5.687 1.00 78.81 83 LYS A C 1
ATOM 647 O O . LYS A 1 83 ? 16.944 15.142 -5.053 1.00 78.81 83 LYS A O 1
ATOM 652 N N . ARG A 1 84 ? 15.518 13.405 -5.079 1.00 70.50 84 ARG A N 1
ATOM 653 C CA . ARG A 1 84 ? 15.513 13.150 -3.636 1.00 70.50 84 ARG A CA 1
ATOM 654 C C . ARG A 1 84 ? 16.800 12.398 -3.291 1.00 70.50 84 ARG A C 1
ATOM 656 O O . ARG A 1 84 ? 16.824 11.175 -3.340 1.00 70.50 84 ARG A O 1
ATOM 663 N N . GLY A 1 85 ? 17.891 13.117 -3.023 1.00 56.03 85 GLY A N 1
ATOM 664 C CA . GLY A 1 85 ? 19.184 12.507 -2.687 1.00 56.03 85 GLY A CA 1
ATOM 665 C C . GLY A 1 85 ? 19.049 11.357 -1.674 1.00 56.03 85 GLY A C 1
ATOM 666 O O . GLY A 1 85 ? 18.223 11.419 -0.764 1.00 56.03 85 GLY A O 1
ATOM 667 N N . LYS A 1 86 ? 19.860 10.301 -1.829 1.00 55.22 86 LYS A N 1
ATOM 668 C CA . LYS A 1 86 ? 19.772 9.026 -1.079 1.00 55.22 86 LYS A CA 1
ATOM 669 C C . LYS A 1 86 ? 20.068 9.138 0.437 1.00 55.22 86 LYS A C 1
ATOM 671 O O . LYS A 1 86 ? 20.154 8.120 1.114 1.00 55.22 86 LYS A O 1
ATOM 676 N N . ASN A 1 87 ? 20.218 10.346 0.994 1.00 43.25 87 ASN A N 1
ATOM 677 C CA . ASN A 1 87 ? 20.641 10.550 2.381 1.00 43.25 87 ASN A CA 1
ATOM 678 C C . ASN A 1 87 ? 19.450 10.756 3.343 1.00 43.25 87 ASN A C 1
ATOM 680 O O . ASN A 1 87 ? 18.708 11.730 3.193 1.00 43.25 87 ASN A O 1
ATOM 684 N N . PRO A 1 88 ? 19.308 9.932 4.403 1.00 42.53 88 PRO A N 1
ATOM 685 C CA . PRO A 1 88 ? 18.202 10.023 5.367 1.00 42.53 88 PRO A CA 1
ATOM 686 C C . PRO A 1 88 ? 18.197 11.324 6.194 1.00 42.53 88 PRO A C 1
ATOM 688 O O . PRO A 1 88 ? 17.162 11.729 6.719 1.00 42.53 88 PRO A O 1
ATOM 691 N N . THR A 1 89 ? 19.322 12.043 6.265 1.00 41.78 89 THR A N 1
ATOM 692 C CA . THR A 1 89 ? 19.426 13.366 6.908 1.00 41.78 89 THR A CA 1
ATOM 693 C C . THR A 1 89 ? 18.855 14.513 6.064 1.00 41.78 89 THR A C 1
ATOM 695 O O . THR A 1 89 ? 18.635 15.602 6.592 1.00 41.78 89 THR A O 1
ATOM 698 N N . GLN A 1 90 ? 18.552 14.283 4.779 1.00 43.97 90 GLN A N 1
ATOM 699 C CA . GLN A 1 90 ? 17.915 15.254 3.878 1.00 43.97 90 GLN A CA 1
ATOM 700 C C . GLN A 1 90 ? 16.390 15.096 3.787 1.00 43.97 90 GLN A C 1
ATOM 702 O O . GLN A 1 90 ? 15.763 15.634 2.877 1.00 43.97 90 GLN A O 1
ATOM 707 N N . ASN A 1 91 ? 15.757 14.453 4.772 1.00 45.34 91 ASN A N 1
ATOM 708 C CA . ASN A 1 91 ? 14.294 14.407 4.911 1.00 45.34 91 ASN A CA 1
ATOM 709 C C . ASN A 1 91 ? 13.632 15.791 5.119 1.00 45.34 91 ASN A C 1
ATOM 711 O O . ASN A 1 91 ? 12.427 15.868 5.303 1.00 45.34 91 ASN A O 1
ATOM 715 N N . LYS A 1 92 ? 14.400 16.890 5.093 1.00 44.12 92 LYS A N 1
ATOM 716 C CA . LYS A 1 92 ? 13.881 18.263 4.986 1.00 44.12 92 LYS A CA 1
ATOM 717 C C . LYS A 1 92 ? 13.539 18.666 3.541 1.00 44.12 92 LYS A C 1
ATOM 719 O O . LYS A 1 92 ? 12.771 19.594 3.343 1.00 44.12 92 LYS A O 1
ATOM 724 N N . ASN A 1 93 ? 14.066 17.967 2.529 1.00 46.34 93 ASN A N 1
ATOM 725 C CA . ASN A 1 93 ? 13.802 18.265 1.113 1.00 46.34 93 ASN A CA 1
ATOM 726 C C . ASN A 1 93 ? 12.555 17.555 0.551 1.00 46.34 93 ASN A C 1
ATOM 728 O O . ASN A 1 93 ? 12.161 17.829 -0.583 1.00 46.34 93 ASN A O 1
ATOM 732 N N . SER A 1 94 ? 11.923 16.656 1.311 1.00 52.06 94 SER A N 1
ATOM 733 C CA . SER A 1 94 ? 10.658 16.007 0.929 1.00 52.06 94 SER A CA 1
ATOM 734 C C . SER A 1 94 ? 9.473 16.979 0.907 1.00 52.06 94 SER A C 1
ATOM 736 O O . SER A 1 94 ? 8.517 16.729 0.181 1.00 52.06 94 SER A O 1
ATOM 738 N N . GLU A 1 95 ? 9.564 18.126 1.591 1.00 53.66 95 GLU A N 1
ATOM 739 C CA . GLU A 1 95 ? 8.525 19.171 1.603 1.00 53.66 95 GLU A CA 1
ATOM 740 C C . GLU A 1 95 ? 8.256 19.803 0.217 1.00 53.66 95 GLU A C 1
ATOM 742 O O . GLU A 1 95 ? 7.243 20.473 0.037 1.00 53.66 95 GLU A O 1
ATOM 747 N N . ASN A 1 96 ? 9.104 19.547 -0.791 1.00 65.75 96 ASN A N 1
ATOM 748 C CA . ASN A 1 96 ? 8.987 20.124 -2.138 1.00 65.75 96 ASN A CA 1
ATOM 749 C C . ASN A 1 96 ? 8.639 19.120 -3.251 1.00 65.75 96 ASN A C 1
ATOM 751 O O . ASN A 1 96 ? 8.626 19.496 -4.429 1.00 65.75 96 ASN A O 1
ATOM 755 N N . LEU A 1 97 ? 8.372 17.852 -2.925 1.00 86.38 97 LEU A N 1
ATOM 756 C CA . LEU A 1 97 ? 7.980 16.863 -3.930 1.00 86.38 97 LEU A CA 1
ATOM 757 C C . LEU A 1 97 ? 6.538 17.114 -4.372 1.00 86.38 97 LEU A C 1
ATOM 759 O O . LEU A 1 97 ? 5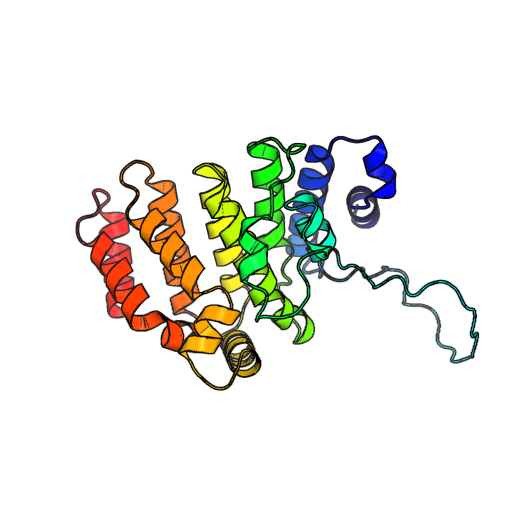.613 17.000 -3.571 1.00 86.38 97 LEU A O 1
ATOM 763 N N . LYS A 1 98 ? 6.339 17.444 -5.651 1.00 91.38 98 LYS A N 1
ATOM 764 C CA . LYS A 1 98 ? 5.014 17.737 -6.209 1.00 91.38 98 LYS A CA 1
ATOM 765 C C . LYS A 1 98 ? 4.533 16.580 -7.065 1.00 91.38 98 LYS A C 1
ATOM 767 O O . LYS A 1 98 ? 5.295 16.023 -7.856 1.00 91.38 98 LYS A O 1
ATOM 772 N N . LEU A 1 99 ? 3.248 16.268 -6.939 1.00 93.75 99 LEU A N 1
ATOM 773 C CA . LEU A 1 99 ? 2.590 15.318 -7.827 1.00 93.75 99 LEU A CA 1
ATOM 774 C C . LEU A 1 99 ? 2.661 15.777 -9.283 1.00 93.75 99 LEU A C 1
ATOM 776 O O . LEU A 1 99 ? 2.697 16.974 -9.586 1.00 93.75 99 LEU A O 1
ATOM 780 N N . ASN A 1 100 ? 2.669 14.809 -10.191 1.00 92.88 100 ASN A N 1
ATOM 781 C CA . ASN A 1 100 ? 2.635 15.070 -11.616 1.00 92.88 100 ASN A CA 1
ATOM 782 C C . ASN A 1 100 ? 1.295 15.701 -12.018 1.00 92.88 100 ASN A C 1
ATOM 784 O O . ASN A 1 100 ? 0.267 15.033 -12.061 1.00 92.88 100 ASN A O 1
ATOM 788 N N . THR A 1 101 ? 1.322 16.984 -12.378 1.00 91.75 101 THR A N 1
ATOM 789 C CA . THR A 1 101 ? 0.134 17.746 -12.794 1.00 91.75 101 THR A CA 1
ATOM 790 C C . THR A 1 101 ? -0.458 17.288 -14.128 1.00 91.75 101 THR A C 1
ATOM 792 O O . THR A 1 101 ? -1.537 17.740 -14.500 1.00 91.75 101 THR A O 1
ATOM 795 N N . LYS A 1 102 ? 0.231 16.400 -14.858 1.00 92.25 102 LYS A N 1
ATOM 796 C CA . LYS A 1 102 ? -0.281 15.776 -16.086 1.00 92.25 102 LYS A CA 1
ATOM 797 C C . LYS A 1 102 ? -1.221 14.599 -15.821 1.00 92.25 102 LYS A C 1
ATOM 799 O O . LYS A 1 102 ? -1.822 14.124 -16.779 1.00 92.25 102 LYS A O 1
ATOM 804 N N . LEU A 1 103 ? -1.305 14.114 -14.580 1.00 92.50 103 LEU A N 1
ATOM 805 C CA . LEU A 1 103 ? -2.232 13.060 -14.176 1.00 92.50 103 LEU A CA 1
ATOM 806 C C . LEU A 1 103 ? -3.460 13.696 -13.526 1.00 92.50 103 LEU A C 1
ATOM 808 O O . LEU A 1 103 ? -3.334 14.455 -12.563 1.00 92.50 103 LEU A O 1
ATOM 812 N N . ASN A 1 104 ? -4.647 13.374 -14.030 1.00 93.19 104 ASN A N 1
ATOM 813 C CA . ASN A 1 104 ? -5.882 13.665 -13.303 1.00 93.19 104 ASN A CA 1
ATOM 814 C C . ASN A 1 104 ? -6.046 12.712 -12.097 1.00 93.19 104 ASN A C 1
ATOM 816 O O . ASN A 1 104 ? -5.260 11.784 -11.912 1.00 93.19 104 ASN A O 1
ATOM 820 N N . GLU A 1 105 ? -7.063 12.934 -11.256 1.00 93.69 105 GLU A N 1
ATOM 821 C CA . GLU A 1 105 ? -7.256 12.145 -10.027 1.00 93.69 105 GLU A CA 1
ATOM 822 C C . GLU A 1 105 ? -7.403 10.638 -10.300 1.00 93.69 105 GLU A C 1
ATOM 824 O O . GLU A 1 105 ? -6.816 9.830 -9.584 1.00 93.69 105 GLU A O 1
ATOM 829 N N . PHE A 1 106 ? -8.120 10.261 -11.362 1.00 94.69 106 PHE A N 1
ATOM 830 C CA . PHE A 1 106 ? -8.333 8.863 -11.740 1.00 94.69 106 PHE A CA 1
ATOM 831 C C . PHE A 1 106 ? -7.056 8.206 -12.286 1.00 94.69 106 PHE A C 1
ATOM 833 O O . PHE A 1 106 ? -6.711 7.091 -11.905 1.00 94.69 106 PHE A O 1
ATOM 840 N N . GLU A 1 107 ? -6.309 8.905 -13.137 1.00 95.75 107 GLU A N 1
ATOM 841 C CA . GLU A 1 107 ? -5.029 8.420 -13.672 1.00 95.75 107 GLU A CA 1
ATOM 842 C C . GLU A 1 107 ? -3.979 8.276 -12.560 1.00 95.75 107 GLU A C 1
ATOM 844 O O . GLU A 1 107 ? -3.220 7.305 -12.516 1.00 95.75 107 GLU A O 1
ATOM 849 N N . LEU A 1 108 ? -3.960 9.217 -11.613 1.00 96.94 108 LEU A N 1
ATOM 850 C CA . LEU A 1 108 ? -3.119 9.132 -10.425 1.00 96.94 108 LEU A CA 1
ATOM 851 C C . LEU A 1 108 ? -3.519 7.939 -9.549 1.00 96.94 108 LEU A C 1
ATOM 853 O O . LEU A 1 108 ? -2.649 7.223 -9.055 1.00 96.94 108 LEU A O 1
ATOM 857 N N . GLU A 1 109 ? -4.819 7.696 -9.382 1.00 96.94 109 GLU A N 1
ATOM 858 C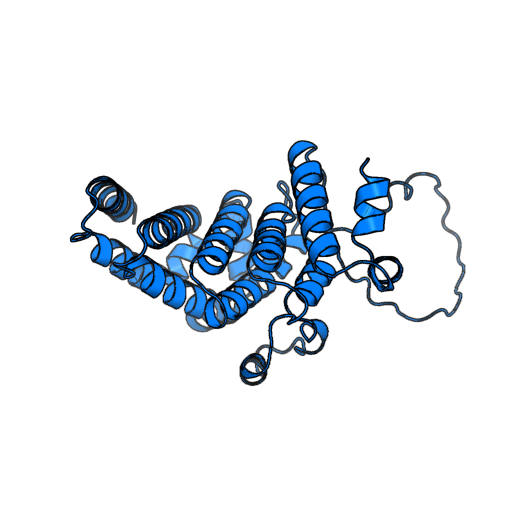 CA . GLU A 1 109 ? -5.333 6.525 -8.675 1.00 96.94 109 GLU A CA 1
ATOM 859 C C . GLU A 1 109 ? -4.827 5.218 -9.305 1.00 96.94 109 GLU A C 1
ATOM 861 O O . GLU A 1 109 ? -4.313 4.352 -8.593 1.00 96.94 109 GLU A O 1
ATOM 866 N N . GLN A 1 110 ? -4.898 5.089 -10.634 1.00 95.88 110 GLN A N 1
ATOM 867 C CA . GLN A 1 110 ? -4.381 3.926 -11.363 1.00 95.88 110 GLN A CA 1
ATOM 868 C C . GLN A 1 110 ? -2.876 3.730 -11.150 1.00 95.88 110 GLN A C 1
ATOM 870 O O . GLN A 1 110 ? -2.441 2.622 -10.825 1.00 95.88 110 GLN A O 1
ATOM 875 N N . ALA A 1 111 ? -2.088 4.804 -11.269 1.00 97.31 111 ALA A N 1
ATOM 876 C CA . ALA A 1 111 ? -0.645 4.753 -11.045 1.00 97.31 111 ALA A CA 1
ATOM 877 C C . ALA A 1 111 ? -0.314 4.300 -9.614 1.00 97.31 111 ALA A C 1
ATOM 879 O O . ALA A 1 111 ? 0.546 3.445 -9.405 1.00 97.31 111 ALA A O 1
ATOM 880 N N . VAL A 1 112 ? -1.029 4.825 -8.617 1.00 98.06 112 VAL A N 1
ATOM 881 C CA . VAL A 1 112 ? -0.845 4.454 -7.208 1.00 98.06 112 VAL A CA 1
ATOM 882 C C . VAL A 1 112 ? -1.218 2.996 -6.960 1.00 98.06 112 VAL A C 1
ATOM 884 O O . VAL A 1 112 ? -0.491 2.313 -6.241 1.00 98.06 112 VAL A O 1
ATOM 887 N N . ARG A 1 113 ? -2.300 2.482 -7.556 1.00 97.38 113 ARG A N 1
ATOM 888 C CA . ARG A 1 113 ? -2.651 1.051 -7.465 1.00 97.38 113 ARG A CA 1
ATOM 889 C C . ARG A 1 113 ? -1.555 0.168 -8.056 1.00 97.38 113 ARG A C 1
ATOM 891 O O . ARG A 1 113 ? -1.167 -0.823 -7.439 1.00 97.38 113 ARG A O 1
ATOM 898 N N . ALA A 1 114 ? -1.000 0.566 -9.201 1.00 97.12 114 ALA A N 1
ATOM 899 C CA . ALA A 1 114 ? 0.097 -0.154 -9.836 1.00 97.12 114 ALA A CA 1
ATOM 900 C C . ALA A 1 114 ? 1.325 -0.279 -8.912 1.00 97.12 114 ALA A C 1
ATOM 902 O O . ALA A 1 114 ? 1.975 -1.318 -8.932 1.00 97.12 114 ALA A O 1
ATOM 903 N N . VAL A 1 115 ? 1.599 0.704 -8.038 1.00 96.75 115 VAL A N 1
ATOM 904 C CA . VAL A 1 115 ? 2.715 0.645 -7.066 1.00 96.75 115 VAL A CA 1
ATOM 905 C C . VAL A 1 115 ? 2.606 -0.558 -6.122 1.00 96.75 115 VAL A C 1
ATOM 907 O O . VAL A 1 115 ? 3.618 -1.184 -5.814 1.00 96.75 115 VAL A O 1
ATOM 910 N N . GLY A 1 116 ? 1.403 -0.895 -5.650 1.00 95.25 116 GLY A N 1
ATOM 911 C CA .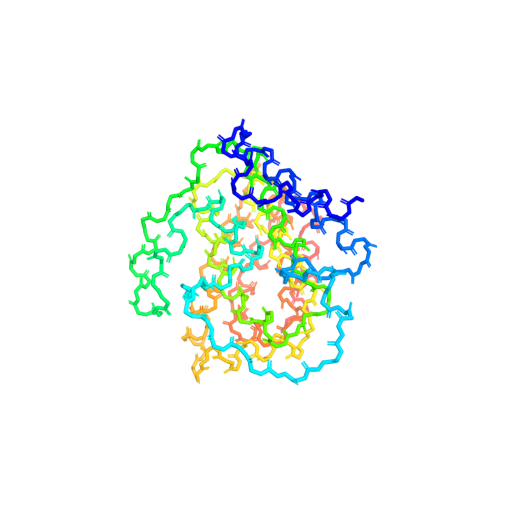 GLY A 1 116 ? 1.210 -2.051 -4.767 1.00 95.25 116 GLY A CA 1
ATOM 912 C C . GLY A 1 116 ? 1.239 -3.383 -5.516 1.00 95.25 116 GLY A C 1
ATOM 913 O O . GLY A 1 116 ? 1.783 -4.376 -5.028 1.00 95.25 116 GLY A O 1
ATOM 914 N N . ILE A 1 117 ? 0.670 -3.408 -6.721 1.00 95.31 117 ILE A N 1
ATOM 915 C CA . ILE A 1 117 ? 0.560 -4.625 -7.535 1.00 95.31 117 ILE A CA 1
ATOM 916 C C . ILE A 1 117 ? 1.919 -5.012 -8.128 1.00 95.31 117 ILE A C 1
ATOM 918 O O . ILE A 1 117 ? 2.263 -6.188 -8.135 1.00 95.31 117 ILE A O 1
ATOM 922 N N . ILE A 1 118 ? 2.731 -4.040 -8.557 1.00 92.62 118 ILE A N 1
ATOM 923 C CA . ILE A 1 118 ? 4.033 -4.311 -9.182 1.00 92.62 118 ILE A CA 1
ATOM 924 C C . ILE A 1 118 ? 5.035 -4.940 -8.206 1.00 92.62 118 ILE A C 1
ATOM 926 O O . ILE A 1 118 ? 6.000 -5.555 -8.644 1.00 92.62 118 ILE A O 1
ATOM 930 N N . TRP A 1 119 ? 4.807 -4.813 -6.893 1.00 91.19 119 TRP A N 1
ATOM 931 C CA . TRP A 1 119 ? 5.606 -5.505 -5.888 1.00 91.19 119 TRP A CA 1
ATOM 932 C C . TRP A 1 119 ? 5.531 -7.030 -6.088 1.00 91.19 119 TRP A C 1
ATOM 934 O O . TRP A 1 119 ? 4.429 -7.570 -6.216 1.00 91.19 119 TRP A O 1
ATOM 944 N N . PRO A 1 120 ? 6.667 -7.744 -6.111 1.00 87.12 120 PRO A N 1
ATOM 945 C CA . PRO A 1 120 ? 6.700 -9.151 -6.480 1.00 87.12 120 PRO A CA 1
ATOM 946 C C . PRO A 1 120 ? 6.076 -10.026 -5.395 1.00 87.12 120 PRO A C 1
ATOM 948 O O . PRO A 1 120 ? 6.269 -9.786 -4.203 1.00 87.12 120 PRO A O 1
ATOM 951 N N . LEU A 1 121 ? 5.372 -11.082 -5.818 1.00 85.88 121 LEU A N 1
ATOM 952 C CA . LEU A 1 121 ? 4.834 -12.112 -4.918 1.00 85.88 121 LEU A CA 1
ATOM 953 C C . LEU A 1 121 ? 5.958 -12.856 -4.177 1.00 85.88 121 LEU A C 1
ATOM 955 O O . LEU A 1 121 ? 5.820 -13.175 -3.003 1.00 85.88 121 LEU A O 1
ATOM 959 N N . ASN A 1 122 ? 7.091 -13.072 -4.854 1.00 83.81 122 ASN A N 1
ATOM 960 C CA . ASN A 1 122 ? 8.282 -13.718 -4.307 1.00 83.81 122 ASN A CA 1
ATOM 961 C C . ASN A 1 122 ? 9.413 -12.689 -4.162 1.00 83.81 122 ASN A C 1
ATOM 963 O O . ASN A 1 122 ? 10.347 -12.649 -4.963 1.00 83.81 122 ASN A O 1
ATOM 967 N N . ALA A 1 123 ? 9.306 -11.800 -3.171 1.00 83.56 123 ALA A N 1
ATOM 968 C CA . ALA A 1 123 ? 10.291 -10.741 -2.970 1.00 83.56 123 ALA A CA 1
ATOM 969 C C . ALA A 1 123 ? 11.686 -11.293 -2.603 1.00 83.56 123 ALA A C 1
ATOM 971 O O . ALA A 1 123 ? 11.854 -12.055 -1.651 1.00 83.56 123 ALA A O 1
ATOM 972 N N . THR A 1 124 ? 12.712 -10.872 -3.344 1.00 85.19 124 THR A N 1
ATOM 973 C CA . THR A 1 124 ? 14.118 -11.138 -3.028 1.00 85.19 124 THR A CA 1
ATOM 974 C C . THR A 1 124 ? 14.620 -10.098 -2.026 1.00 85.19 124 THR A C 1
ATOM 976 O O . THR A 1 124 ? 13.974 -9.071 -1.810 1.00 85.19 124 THR A O 1
ATOM 979 N N . LYS A 1 125 ? 15.803 -10.315 -1.435 1.00 82.94 125 LYS A N 1
ATOM 980 C CA . LYS A 1 125 ? 16.438 -9.325 -0.542 1.00 82.94 125 LYS A CA 1
ATOM 981 C C . LYS A 1 125 ? 16.644 -7.969 -1.219 1.00 82.94 125 LYS A C 1
ATOM 983 O O . LYS A 1 125 ? 16.535 -6.938 -0.561 1.00 82.94 125 LYS A O 1
ATOM 988 N N . GLU A 1 126 ? 16.896 -7.973 -2.525 1.00 81.19 126 GLU A N 1
ATOM 989 C CA . GLU A 1 126 ? 16.987 -6.755 -3.321 1.00 81.19 126 GLU A CA 1
ATOM 990 C C . GLU A 1 126 ? 15.637 -6.035 -3.355 1.00 81.19 126 GLU A C 1
ATOM 992 O O . GLU A 1 126 ? 15.581 -4.846 -3.114 1.00 81.19 126 GLU A O 1
ATOM 997 N N . HIS A 1 127 ? 14.503 -6.707 -3.500 1.00 86.00 127 HIS A N 1
ATOM 998 C CA . HIS A 1 127 ? 13.213 -6.001 -3.477 1.00 86.00 127 HIS A CA 1
ATOM 999 C C . HIS A 1 127 ? 12.910 -5.339 -2.122 1.00 86.00 127 HIS A C 1
ATOM 1001 O O . HIS A 1 127 ? 12.298 -4.270 -2.072 1.00 86.00 127 HIS A O 1
ATOM 1007 N N . LEU A 1 128 ? 13.400 -5.910 -1.016 1.00 87.94 128 LEU A N 1
ATOM 1008 C CA . LEU A 1 128 ? 13.112 -5.413 0.334 1.00 87.94 128 LEU A CA 1
ATOM 1009 C C . LEU A 1 128 ? 13.649 -3.999 0.597 1.00 87.94 128 LEU A C 1
ATOM 1011 O O . LEU A 1 128 ? 13.003 -3.243 1.326 1.00 87.94 128 LEU A O 1
ATOM 1015 N N . HIS A 1 129 ? 14.767 -3.591 -0.020 1.00 84.75 129 HIS A N 1
ATOM 1016 C CA . HIS A 1 129 ? 15.290 -2.226 0.165 1.00 84.75 129 HIS A CA 1
ATOM 1017 C C . HIS A 1 129 ? 14.346 -1.154 -0.406 1.00 84.75 129 HIS A C 1
ATOM 1019 O O . HIS A 1 129 ? 14.381 -0.000 0.021 1.00 84.75 129 HIS A O 1
ATOM 1025 N N . ARG A 1 130 ? 13.446 -1.534 -1.326 1.00 88.50 130 ARG A N 1
ATOM 1026 C CA . ARG A 1 130 ? 12.445 -0.640 -1.926 1.00 88.50 130 ARG A CA 1
ATOM 1027 C C . ARG A 1 130 ? 11.280 -0.338 -0.983 1.00 88.50 130 ARG A C 1
ATOM 1029 O O . ARG A 1 130 ? 10.507 0.578 -1.264 1.00 88.50 130 ARG A O 1
ATOM 1036 N N . PHE A 1 131 ? 11.127 -1.071 0.124 1.00 93.19 131 PHE A N 1
ATOM 1037 C CA . PHE A 1 131 ? 9.983 -0.925 1.031 1.00 93.19 131 PHE A CA 1
ATOM 1038 C C . PHE A 1 131 ? 9.867 0.499 1.581 1.00 93.19 131 PHE A C 1
ATOM 1040 O O . PHE A 1 131 ? 8.844 1.154 1.388 1.00 93.19 131 PHE A O 1
ATOM 1047 N N . ALA A 1 132 ? 10.939 1.008 2.196 1.00 92.19 132 ALA A N 1
ATOM 1048 C CA . ALA A 1 132 ? 10.954 2.346 2.782 1.00 92.19 132 ALA A CA 1
ATOM 1049 C C . ALA A 1 132 ? 10.672 3.426 1.728 1.00 92.19 132 ALA A C 1
ATOM 1051 O O . ALA A 1 132 ? 9.847 4.313 1.941 1.00 92.19 132 ALA A O 1
ATOM 1052 N N . GLU A 1 133 ? 11.301 3.326 0.553 1.00 91.44 133 GLU A N 1
ATOM 1053 C CA . GLU A 1 133 ? 11.054 4.253 -0.554 1.00 91.44 133 GLU A CA 1
ATOM 1054 C C . GLU A 1 133 ? 9.590 4.256 -0.994 1.00 91.44 133 GLU A C 1
ATOM 1056 O O . GLU A 1 133 ? 9.021 5.331 -1.198 1.00 91.44 133 GLU A O 1
ATOM 1061 N N . THR A 1 134 ? 8.978 3.072 -1.074 1.00 95.19 134 THR A N 1
ATOM 1062 C CA . THR A 1 134 ? 7.575 2.904 -1.459 1.00 95.19 134 THR A CA 1
ATOM 1063 C C . THR A 1 134 ? 6.638 3.526 -0.427 1.00 95.19 134 THR A C 1
ATOM 1065 O O . THR A 1 134 ? 5.768 4.314 -0.788 1.00 95.19 134 THR A O 1
ATOM 1068 N N . ILE A 1 135 ? 6.835 3.256 0.867 1.00 96.69 135 ILE A N 1
ATOM 1069 C CA . ILE A 1 135 ? 6.010 3.849 1.932 1.00 96.69 135 ILE A CA 1
ATOM 1070 C C . ILE A 1 135 ? 6.160 5.375 1.964 1.00 96.69 135 ILE A C 1
ATOM 1072 O O . ILE A 1 135 ? 5.163 6.091 2.071 1.00 96.69 135 ILE A O 1
ATOM 1076 N N . ILE A 1 136 ? 7.379 5.898 1.794 1.00 93.56 136 ILE A N 1
ATOM 1077 C CA . ILE A 1 136 ? 7.617 7.347 1.721 1.00 93.56 136 ILE A CA 1
ATOM 1078 C C . ILE A 1 136 ? 6.894 7.962 0.513 1.00 93.56 136 ILE A C 1
ATOM 1080 O O . ILE A 1 136 ? 6.339 9.056 0.639 1.00 93.56 136 ILE A O 1
ATOM 1084 N N . LEU A 1 137 ? 6.850 7.284 -0.642 1.00 95.50 137 LEU A N 1
ATOM 1085 C CA . LEU A 1 137 ? 6.078 7.763 -1.796 1.00 95.50 137 LEU A CA 1
ATOM 1086 C C . LEU A 1 137 ? 4.601 7.886 -1.427 1.00 95.50 137 LEU A C 1
ATOM 1088 O O . LEU A 1 137 ? 4.004 8.944 -1.618 1.00 95.50 137 LEU A O 1
ATOM 1092 N N . LEU A 1 138 ? 4.025 6.816 -0.876 1.00 97.38 138 LEU A N 1
ATOM 1093 C CA . LEU A 1 138 ? 2.609 6.769 -0.520 1.00 97.38 138 LEU A CA 1
ATOM 1094 C C . LEU A 1 138 ? 2.252 7.857 0.502 1.00 97.38 138 LEU A C 1
ATOM 1096 O O . LEU A 1 138 ? 1.234 8.526 0.333 1.00 97.38 138 LEU A O 1
ATOM 1100 N N . ASN A 1 139 ? 3.113 8.119 1.492 1.00 96.25 139 ASN A N 1
ATOM 1101 C CA . ASN A 1 139 ? 2.945 9.232 2.436 1.00 96.25 139 ASN A CA 1
ATOM 1102 C C . ASN A 1 139 ? 2.869 10.597 1.733 1.00 96.25 139 ASN A C 1
ATOM 1104 O O . ASN A 1 139 ? 1.980 11.406 2.027 1.00 96.25 139 ASN A O 1
ATOM 1108 N N . ASN A 1 140 ? 3.771 10.848 0.777 1.00 94.75 140 ASN A N 1
ATOM 1109 C CA . ASN A 1 140 ? 3.782 12.089 -0.003 1.00 94.75 140 ASN A CA 1
ATOM 1110 C C . ASN A 1 140 ? 2.497 12.239 -0.825 1.00 94.75 140 ASN A C 1
ATOM 1112 O O . ASN A 1 140 ? 1.872 13.302 -0.799 1.00 94.75 140 ASN A O 1
ATOM 1116 N N . VAL A 1 141 ? 2.056 11.165 -1.485 1.00 96.25 141 VAL A N 1
ATOM 1117 C CA . VAL A 1 141 ? 0.813 11.156 -2.268 1.00 96.25 141 VAL A CA 1
ATOM 1118 C C . VAL A 1 141 ? -0.403 11.401 -1.374 1.00 96.25 141 VAL A C 1
ATOM 1120 O O . VAL A 1 141 ? -1.214 12.276 -1.673 1.00 96.25 141 VAL A O 1
ATOM 1123 N N . MET A 1 142 ? -0.521 10.709 -0.237 1.00 96.06 142 MET A N 1
ATOM 1124 C CA . MET A 1 142 ? -1.651 10.882 0.689 1.00 96.06 142 MET A CA 1
ATOM 1125 C C . MET A 1 142 ? -1.766 12.311 1.234 1.00 96.06 142 MET A C 1
ATOM 1127 O O . MET A 1 142 ? -2.860 12.752 1.579 1.00 96.06 142 MET A O 1
ATOM 1131 N N . THR A 1 143 ? -0.651 13.040 1.317 1.00 93.88 143 THR A N 1
ATOM 1132 C CA . THR A 1 143 ? -0.617 14.431 1.796 1.00 93.88 143 THR A CA 1
ATOM 1133 C C . THR A 1 143 ? -1.230 15.417 0.806 1.00 93.88 143 THR A C 1
ATOM 1135 O O . THR A 1 143 ? -1.778 16.431 1.226 1.00 93.88 143 THR A O 1
ATOM 1138 N N . GLN A 1 144 ? -1.148 15.125 -0.491 1.00 93.25 144 GLN A N 1
ATOM 1139 C CA . GLN A 1 144 ? -1.464 16.068 -1.568 1.00 93.25 144 GLN A CA 1
ATOM 1140 C C . GLN A 1 144 ? -2.744 15.707 -2.340 1.00 93.25 144 GLN A C 1
ATOM 1142 O O . GLN A 1 144 ? -3.043 16.341 -3.348 1.00 93.25 144 GLN A O 1
ATOM 1147 N N . THR A 1 145 ? -3.491 14.685 -1.909 1.00 93.12 145 THR A N 1
ATOM 1148 C CA . THR A 1 145 ? -4.593 14.102 -2.695 1.00 93.12 145 THR A CA 1
ATOM 1149 C C . THR A 1 145 ? -5.904 13.961 -1.934 1.00 93.12 145 THR A C 1
ATOM 1151 O O . THR A 1 145 ? -5.959 14.045 -0.706 1.00 93.12 145 THR A O 1
ATOM 1154 N N . GLY A 1 146 ? -6.975 13.744 -2.702 1.00 92.31 146 GLY A N 1
ATOM 1155 C CA . GLY A 1 146 ? -8.311 13.443 -2.207 1.00 92.31 146 GLY A CA 1
ATOM 1156 C C . GLY A 1 146 ? -8.487 11.995 -1.739 1.00 92.31 146 GLY A C 1
ATOM 1157 O O . GLY A 1 146 ? -7.608 11.138 -1.857 1.00 92.31 146 GLY A O 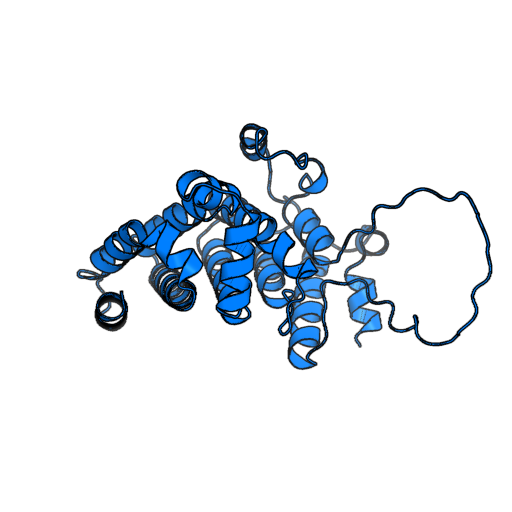1
ATOM 1158 N N . LYS A 1 147 ? -9.680 11.715 -1.206 1.00 94.31 147 LYS A N 1
ATOM 1159 C CA . LYS A 1 147 ? -10.021 10.443 -0.550 1.00 94.31 147 LYS A CA 1
ATOM 1160 C C . LYS A 1 147 ? -9.825 9.205 -1.435 1.00 94.31 147 LYS A C 1
ATOM 1162 O O . LYS A 1 147 ? -9.451 8.164 -0.910 1.00 94.31 147 LYS A O 1
ATOM 1167 N N . HIS A 1 148 ? -10.076 9.291 -2.743 1.00 94.56 148 HIS A N 1
ATOM 1168 C CA . HIS A 1 148 ? -10.008 8.132 -3.642 1.00 94.56 148 HIS A CA 1
ATOM 1169 C C . HIS A 1 148 ? -8.567 7.664 -3.854 1.00 94.56 148 HIS A C 1
ATOM 1171 O O . HIS A 1 148 ? -8.257 6.482 -3.698 1.00 94.56 148 HIS A O 1
ATOM 1177 N N . VAL A 1 149 ? -7.657 8.610 -4.084 1.00 97.12 149 VAL A N 1
ATOM 1178 C CA . VAL A 1 149 ? -6.228 8.306 -4.193 1.00 97.12 149 VAL A CA 1
ATOM 1179 C C . VAL A 1 149 ? -5.658 7.869 -2.842 1.00 97.12 149 VAL A C 1
ATOM 1181 O O . VAL A 1 149 ? -4.887 6.916 -2.794 1.00 97.12 149 VAL A O 1
ATOM 1184 N N . GLN A 1 150 ? -6.091 8.474 -1.729 1.00 97.38 150 GLN A N 1
ATOM 1185 C CA . GLN A 1 150 ? -5.711 8.014 -0.386 1.00 97.38 150 GLN A CA 1
ATOM 1186 C C . GLN A 1 150 ? -6.131 6.559 -0.124 1.00 97.38 150 GLN A C 1
ATOM 1188 O O . GLN A 1 150 ? -5.325 5.789 0.395 1.00 97.38 150 GLN A O 1
ATOM 1193 N N . ILE A 1 151 ? -7.349 6.158 -0.517 1.00 97.69 151 ILE A N 1
ATOM 1194 C CA . ILE A 1 151 ? -7.801 4.755 -0.451 1.00 97.69 151 ILE A CA 1
ATOM 1195 C C . ILE A 1 151 ? -6.856 3.858 -1.255 1.00 97.69 151 ILE A C 1
ATOM 1197 O O . ILE A 1 151 ? -6.417 2.829 -0.746 1.00 97.69 151 ILE A O 1
ATOM 1201 N N . SER A 1 152 ? -6.491 4.267 -2.472 1.00 98.06 152 SER A N 1
ATOM 1202 C CA . SER A 1 152 ? -5.554 3.505 -3.304 1.00 98.06 152 SER A CA 1
ATOM 1203 C C . SER A 1 152 ? -4.153 3.425 -2.697 1.00 98.06 152 SER A C 1
ATOM 1205 O O . SER A 1 152 ? -3.540 2.365 -2.764 1.00 98.06 152 SER A O 1
ATOM 1207 N N . CYS A 1 153 ? -3.660 4.466 -2.016 1.00 98.44 153 CYS A N 1
ATOM 1208 C CA . CYS A 1 153 ? -2.401 4.383 -1.268 1.00 98.44 153 CYS A CA 1
ATOM 1209 C C . CYS A 1 153 ? -2.469 3.327 -0.157 1.00 98.44 153 CYS A C 1
ATOM 1211 O O . CYS A 1 153 ? -1.546 2.526 -0.008 1.00 98.44 153 CYS A O 1
ATOM 1213 N N . LEU A 1 154 ? -3.563 3.305 0.611 1.00 98.38 154 LEU A N 1
ATOM 1214 C CA . LEU A 1 154 ? -3.771 2.323 1.679 1.00 98.38 154 LEU A CA 1
ATOM 1215 C C . LEU A 1 154 ? -3.897 0.898 1.129 1.00 98.38 154 LEU A C 1
ATOM 1217 O O . LEU A 1 154 ? -3.310 -0.028 1.691 1.00 98.38 154 LEU A O 1
ATOM 1221 N N . ALA A 1 155 ? -4.609 0.728 0.012 1.00 98.00 155 ALA A N 1
ATOM 1222 C CA . ALA A 1 155 ? -4.732 -0.545 -0.690 1.00 98.00 155 ALA A CA 1
ATOM 1223 C C . ALA A 1 155 ? -3.379 -1.032 -1.231 1.00 98.00 155 ALA A C 1
ATOM 1225 O O . ALA A 1 155 ? -3.043 -2.205 -1.070 1.00 98.00 155 ALA A O 1
ATOM 1226 N N . SER A 1 156 ? -2.563 -0.143 -1.802 1.00 98.38 156 SER A N 1
ATOM 1227 C CA . SER A 1 156 ? -1.220 -0.481 -2.282 1.00 98.38 156 SER A CA 1
ATOM 1228 C C . SER A 1 156 ? -0.290 -0.883 -1.143 1.00 98.38 156 SER A C 1
ATOM 1230 O O . SER A 1 156 ? 0.383 -1.907 -1.239 1.00 98.38 156 SER A O 1
ATOM 1232 N N . ALA A 1 157 ? -0.303 -0.147 -0.028 1.00 98.31 157 ALA A N 1
ATOM 1233 C CA . ALA A 1 157 ? 0.450 -0.525 1.166 1.00 98.31 157 ALA A CA 1
ATOM 1234 C C . ALA A 1 157 ? -0.009 -1.880 1.729 1.00 98.31 157 ALA A C 1
ATOM 1236 O O . ALA A 1 157 ? 0.822 -2.728 2.045 1.00 98.31 157 ALA A O 1
ATOM 1237 N N . LEU A 1 158 ? -1.323 -2.117 1.809 1.00 97.94 158 LEU A N 1
ATOM 1238 C CA . LEU A 1 158 ? -1.878 -3.405 2.227 1.00 97.94 158 LEU A CA 1
ATOM 1239 C C . LEU A 1 158 ? -1.439 -4.541 1.295 1.00 97.94 158 LEU A C 1
ATOM 1241 O O . LEU A 1 158 ? -1.086 -5.613 1.776 1.00 97.94 158 LEU A O 1
ATOM 1245 N N . THR A 1 159 ? -1.438 -4.306 -0.017 1.00 96.94 159 THR A N 1
ATOM 1246 C CA . THR A 1 159 ? -1.009 -5.294 -1.018 1.00 96.94 159 THR A CA 1
ATOM 1247 C C . THR A 1 159 ? 0.452 -5.682 -0.799 1.00 96.94 159 THR A C 1
ATOM 1249 O O . THR A 1 159 ? 0.772 -6.865 -0.763 1.00 96.94 159 THR A O 1
ATOM 1252 N N . ILE A 1 160 ? 1.330 -4.706 -0.554 1.00 96.56 160 ILE A N 1
ATOM 1253 C CA . ILE A 1 160 ? 2.743 -4.955 -0.232 1.00 96.56 160 ILE A CA 1
ATOM 1254 C C . ILE A 1 160 ? 2.868 -5.758 1.068 1.00 96.56 160 ILE A C 1
ATOM 1256 O O . ILE A 1 160 ? 3.558 -6.773 1.104 1.00 96.56 160 ILE A O 1
ATOM 1260 N N . LEU A 1 161 ? 2.158 -5.353 2.125 1.00 96.81 161 LEU A N 1
ATOM 1261 C CA . LEU A 1 161 ? 2.153 -6.071 3.404 1.00 96.81 161 LEU A CA 1
ATOM 1262 C C . LEU A 1 161 ? 1.636 -7.508 3.263 1.00 96.81 161 LEU A C 1
ATOM 1264 O O . LEU A 1 161 ? 2.102 -8.387 3.978 1.00 96.81 161 LEU A O 1
ATOM 1268 N N . ALA A 1 162 ? 0.692 -7.762 2.357 1.00 95.88 162 ALA A N 1
ATOM 1269 C CA . ALA A 1 162 ? 0.165 -9.099 2.111 1.00 95.88 162 ALA A CA 1
ATOM 1270 C C . ALA A 1 162 ? 1.164 -10.018 1.388 1.00 95.88 162 ALA A C 1
ATOM 1272 O O . ALA A 1 162 ? 1.088 -11.231 1.582 1.00 95.88 162 ALA A O 1
ATOM 1273 N N . LYS A 1 163 ? 2.070 -9.442 0.587 1.00 94.50 163 LYS A N 1
ATOM 1274 C CA . LYS A 1 163 ? 3.128 -10.144 -0.163 1.00 94.50 163 LYS A CA 1
ATOM 1275 C C . LYS A 1 163 ? 4.382 -10.411 0.663 1.00 94.50 163 LYS A C 1
ATOM 1277 O O . LYS A 1 163 ? 5.147 -11.311 0.341 1.00 94.50 163 LYS A O 1
ATOM 1282 N N . LEU A 1 164 ? 4.603 -9.631 1.718 1.00 95.12 164 LEU A N 1
ATOM 1283 C CA . LEU A 1 164 ? 5.702 -9.862 2.644 1.00 95.12 164 LEU A CA 1
ATOM 1284 C C . LEU A 1 164 ? 5.425 -11.081 3.532 1.00 95.12 164 LEU A C 1
ATOM 1286 O O . LEU A 1 164 ? 4.314 -11.279 4.027 1.00 95.12 164 LEU A O 1
ATOM 1290 N N . SER A 1 165 ? 6.473 -11.855 3.788 1.00 94.94 165 SER A N 1
ATOM 1291 C CA . SER A 1 165 ? 6.539 -12.809 4.898 1.00 94.94 165 SER A CA 1
ATOM 1292 C C . SER A 1 165 ? 7.024 -12.120 6.185 1.00 94.94 165 SER A C 1
ATOM 1294 O O . SER A 1 165 ? 7.720 -11.098 6.103 1.00 94.94 165 SER A O 1
ATOM 1296 N N . PRO A 1 166 ? 6.712 -12.672 7.373 1.00 95.19 166 PRO A N 1
ATOM 1297 C CA . PRO A 1 166 ? 7.235 -12.163 8.643 1.00 95.19 166 PRO A CA 1
ATOM 1298 C C . PRO A 1 166 ? 8.772 -12.112 8.703 1.00 95.19 166 PRO A C 1
ATOM 1300 O O . PRO A 1 166 ? 9.354 -11.211 9.308 1.00 95.19 166 PRO A O 1
ATOM 1303 N N . GLU A 1 167 ? 9.460 -13.045 8.047 1.00 95.19 167 GLU A N 1
ATOM 1304 C CA . GLU A 1 167 ? 10.924 -13.089 7.992 1.00 95.19 167 GLU A CA 1
ATOM 1305 C C . GLU A 1 167 ? 11.482 -11.932 7.153 1.00 95.19 167 GLU A C 1
ATOM 1307 O O . GLU A 1 167 ? 12.470 -11.294 7.523 1.00 95.19 167 GLU A O 1
ATOM 1312 N N . GLN A 1 168 ? 10.824 -11.609 6.037 1.00 94.88 168 GLN A N 1
ATOM 1313 C CA . GLN A 1 168 ? 11.192 -10.460 5.207 1.00 94.88 168 GLN A CA 1
ATOM 1314 C C . GLN A 1 168 ? 10.922 -9.136 5.929 1.00 94.88 168 GLN A C 1
ATOM 1316 O O . GLN A 1 168 ? 11.742 -8.220 5.838 1.00 94.88 168 GLN A O 1
ATOM 1321 N N . SER A 1 169 ? 9.817 -9.021 6.674 1.00 94.19 169 SER A N 1
ATOM 1322 C CA . SER A 1 169 ? 9.555 -7.823 7.478 1.00 94.19 169 SER A CA 1
ATOM 1323 C C . SER A 1 169 ? 10.579 -7.660 8.601 1.00 94.19 169 SER A C 1
ATOM 1325 O O . SER A 1 169 ? 10.935 -6.530 8.936 1.00 94.19 169 SER A O 1
ATOM 1327 N N . ALA A 1 170 ? 11.061 -8.751 9.203 1.00 94.06 170 ALA A N 1
ATOM 1328 C CA . ALA A 1 170 ? 12.139 -8.706 10.192 1.00 94.06 170 ALA A CA 1
ATOM 1329 C C . ALA A 1 170 ? 13.439 -8.192 9.560 1.00 94.06 170 ALA A C 1
ATOM 1331 O O . ALA A 1 170 ? 14.003 -7.211 10.037 1.00 94.06 170 ALA A O 1
ATOM 1332 N N . HIS A 1 171 ? 13.821 -8.744 8.406 1.00 93.00 171 HIS A N 1
ATOM 1333 C CA . HIS A 1 171 ? 14.997 -8.293 7.661 1.00 93.00 171 HIS A CA 1
ATOM 1334 C C . HIS A 1 171 ? 14.931 -6.802 7.281 1.00 93.00 171 HIS A C 1
ATOM 1336 O O . HIS A 1 171 ? 15.929 -6.094 7.385 1.00 93.00 171 HIS A O 1
ATOM 1342 N N . ILE A 1 172 ? 13.763 -6.292 6.864 1.00 92.88 172 ILE A N 1
ATOM 1343 C CA . ILE A 1 172 ? 13.572 -4.856 6.576 1.00 92.88 172 ILE A CA 1
ATOM 1344 C C . ILE A 1 172 ? 13.885 -3.999 7.811 1.00 92.88 172 ILE A C 1
ATOM 1346 O O . ILE A 1 172 ? 14.573 -2.983 7.697 1.00 92.88 172 ILE A O 1
ATOM 1350 N N . VAL A 1 173 ? 13.384 -4.401 8.983 1.00 92.19 173 VAL A N 1
ATOM 1351 C CA . VAL A 1 173 ? 13.610 -3.684 10.247 1.00 92.19 173 VAL A CA 1
ATOM 1352 C C . VAL A 1 173 ? 15.083 -3.730 10.647 1.00 92.19 173 VAL A C 1
ATOM 1354 O O . VAL A 1 173 ? 15.636 -2.687 11.002 1.00 92.19 173 VAL A O 1
ATOM 1357 N N . ASP A 1 174 ? 15.727 -4.890 10.518 1.00 88.81 174 ASP A N 1
ATOM 1358 C CA . ASP A 1 174 ? 17.140 -5.085 10.859 1.00 88.81 174 ASP A CA 1
ATOM 1359 C C . ASP A 1 174 ? 18.070 -4.227 9.985 1.00 88.81 174 ASP A C 1
ATOM 1361 O O . ASP A 1 174 ? 19.041 -3.645 10.477 1.00 88.81 174 ASP A O 1
ATOM 1365 N N . CYS A 1 175 ? 17.754 -4.078 8.693 1.00 85.00 175 CYS A N 1
ATOM 1366 C CA . CYS A 1 175 ? 18.521 -3.229 7.778 1.00 85.00 175 CYS A CA 1
ATOM 1367 C C . CYS A 1 175 ? 18.348 -1.723 8.041 1.00 85.00 175 CYS A C 1
ATOM 1369 O O . CYS A 1 175 ? 19.263 -0.951 7.759 1.00 85.00 175 CYS A O 1
ATOM 1371 N N . ALA A 1 176 ? 17.201 -1.292 8.574 1.00 79.88 176 ALA A N 1
ATOM 1372 C CA . ALA A 1 176 ? 16.868 0.122 8.779 1.00 79.88 176 ALA A CA 1
ATOM 1373 C C . ALA A 1 176 ? 17.436 0.731 10.079 1.00 79.88 176 ALA A C 1
ATOM 1375 O O . ALA A 1 176 ? 17.189 1.894 10.386 1.00 79.88 176 ALA A O 1
ATOM 1376 N N . GLY A 1 177 ? 18.231 -0.016 10.850 1.00 68.69 177 GLY A N 1
ATOM 1377 C CA . GLY A 1 177 ? 19.122 0.555 11.861 1.00 68.69 177 GLY A CA 1
ATOM 1378 C C . GLY A 1 177 ? 18.938 0.031 13.284 1.00 68.69 177 GLY A C 1
ATOM 1379 O O . GLY A 1 177 ? 18.015 -0.703 13.612 1.00 68.69 177 GLY A O 1
ATOM 1380 N N . LYS A 1 178 ? 19.866 0.435 14.162 1.00 70.56 178 LYS A N 1
ATOM 1381 C CA . LYS A 1 178 ? 20.052 -0.169 15.494 1.00 70.56 178 LYS A CA 1
ATOM 1382 C C . LYS A 1 178 ? 19.079 0.311 16.580 1.00 70.56 178 LYS A C 1
ATOM 1384 O O . LYS A 1 178 ? 19.050 -0.287 17.649 1.00 70.56 178 LYS A O 1
ATOM 1389 N N . SER A 1 179 ? 18.323 1.393 16.363 1.00 79.88 179 SER A N 1
ATOM 1390 C CA . SER A 1 179 ? 17.355 1.900 17.349 1.00 79.88 179 SER A CA 1
ATOM 1391 C C . SER A 1 179 ? 15.939 1.969 16.780 1.00 79.88 179 SER A C 1
ATOM 1393 O O . SER A 1 179 ? 15.724 2.446 15.665 1.00 79.88 179 SER A O 1
ATOM 1395 N N . ALA A 1 180 ? 14.957 1.533 17.577 1.00 77.12 180 ALA A N 1
ATOM 1396 C CA . ALA A 1 180 ? 13.562 1.397 17.151 1.00 77.12 180 ALA A CA 1
ATOM 1397 C C . ALA A 1 180 ? 12.953 2.716 16.637 1.00 77.12 180 ALA A C 1
ATOM 1399 O O . ALA A 1 180 ? 12.321 2.740 15.587 1.00 77.12 180 ALA A O 1
ATOM 1400 N N . SER A 1 181 ? 13.197 3.838 17.325 1.00 77.00 181 SER A N 1
ATOM 1401 C CA . SER A 1 181 ? 12.667 5.157 16.932 1.00 77.00 181 SER A CA 1
ATOM 1402 C C . SER A 1 181 ? 13.216 5.647 15.583 1.00 77.00 181 SER A C 1
ATOM 1404 O O . SER A 1 181 ? 12.485 6.222 14.766 1.00 77.00 181 SER A O 1
ATOM 1406 N N . ARG A 1 182 ? 14.504 5.385 15.326 1.00 81.81 182 ARG A N 1
ATOM 1407 C CA . ARG A 1 182 ? 15.159 5.739 14.066 1.00 81.81 182 ARG A CA 1
ATOM 1408 C C . ARG A 1 182 ? 14.642 4.862 12.930 1.00 81.81 182 ARG A C 1
ATOM 1410 O O . ARG A 1 182 ? 14.184 5.410 11.934 1.00 81.81 182 ARG A O 1
ATOM 1417 N N . CYS A 1 183 ? 14.608 3.547 13.136 1.00 83.12 183 CYS A N 1
ATOM 1418 C CA . CYS A 1 183 ? 14.064 2.581 12.182 1.00 83.12 183 CYS A CA 1
ATOM 1419 C C . CYS A 1 183 ? 12.604 2.914 11.810 1.00 83.12 183 CYS A C 1
ATOM 1421 O O . CYS A 1 183 ? 12.263 3.027 10.635 1.00 83.12 183 CYS A O 1
ATOM 1423 N N . PHE A 1 184 ? 11.757 3.216 12.800 1.00 84.75 184 PHE A N 1
ATOM 1424 C CA . PHE A 1 184 ? 10.356 3.590 12.580 1.00 84.75 184 PHE A CA 1
ATOM 1425 C C . PHE A 1 184 ? 10.187 4.844 11.702 1.00 84.75 184 PHE A C 1
ATOM 1427 O O . PHE A 1 184 ? 9.225 4.950 10.937 1.00 84.75 184 PHE A O 1
ATOM 1434 N N . SER A 1 185 ? 11.126 5.789 11.790 1.00 85.25 185 SER A N 1
ATOM 1435 C CA . SER A 1 185 ? 11.123 7.011 10.981 1.00 85.25 185 SER A CA 1
ATOM 1436 C C . SER A 1 185 ? 11.742 6.796 9.594 1.00 85.25 185 SER A C 1
ATOM 1438 O O . SER A 1 185 ? 11.182 7.269 8.608 1.00 85.25 185 SER A O 1
ATOM 1440 N N . GLU A 1 186 ? 12.858 6.067 9.496 1.00 86.62 186 GLU A N 1
ATOM 1441 C CA . GLU A 1 186 ? 13.560 5.789 8.231 1.00 86.62 186 GLU A CA 1
ATOM 1442 C C . GLU A 1 186 ? 12.739 4.893 7.294 1.00 86.62 186 GLU A C 1
ATOM 1444 O O . GLU A 1 186 ? 12.731 5.120 6.086 1.00 86.62 186 GLU A O 1
ATOM 1449 N N . LEU A 1 187 ? 11.955 3.957 7.839 1.00 90.00 187 LEU A N 1
ATOM 1450 C CA . LEU A 1 187 ? 11.004 3.152 7.065 1.00 90.00 187 LEU A CA 1
ATOM 1451 C C . LEU A 1 187 ? 9.771 3.943 6.585 1.00 90.00 187 LEU A C 1
ATOM 1453 O O . LEU A 1 187 ? 8.926 3.393 5.883 1.00 90.00 187 LEU A O 1
ATOM 1457 N N . GLY A 1 188 ? 9.607 5.205 7.000 1.00 90.50 188 GLY A N 1
ATOM 1458 C CA . GLY A 1 188 ? 8.412 6.010 6.719 1.00 90.50 188 GLY A CA 1
ATOM 1459 C C . GLY A 1 188 ? 7.160 5.578 7.497 1.00 90.50 188 GLY A C 1
ATOM 1460 O O . GLY A 1 188 ? 6.101 6.195 7.353 1.00 90.50 188 GLY A O 1
ATOM 1461 N N . LEU A 1 189 ? 7.267 4.555 8.352 1.00 93.38 189 LEU A N 1
ATOM 1462 C CA . LEU A 1 189 ? 6.146 3.986 9.101 1.00 93.38 189 LEU A CA 1
ATOM 1463 C C . LEU A 1 189 ? 5.579 4.965 10.137 1.00 93.38 189 LEU A C 1
ATOM 1465 O O . LEU A 1 189 ? 4.365 5.016 10.313 1.00 93.38 189 LEU A O 1
ATOM 1469 N N . LYS A 1 190 ? 6.416 5.795 10.772 1.00 92.88 190 LYS A N 1
ATOM 1470 C CA . LYS A 1 190 ? 5.954 6.819 11.727 1.00 92.88 190 LYS A CA 1
ATOM 1471 C C . LYS A 1 190 ? 4.936 7.773 11.106 1.00 92.88 190 LYS A C 1
ATOM 1473 O O . LYS A 1 190 ? 3.880 8.020 11.685 1.00 92.88 190 LYS A O 1
ATOM 1478 N N . GLU A 1 191 ? 5.251 8.310 9.929 1.00 94.06 191 GLU A N 1
ATOM 1479 C CA . GLU A 1 191 ? 4.329 9.191 9.214 1.00 94.06 191 GLU A CA 1
ATOM 1480 C C . GLU A 1 191 ? 3.117 8.408 8.700 1.00 94.06 191 GLU A C 1
ATOM 1482 O O . GLU A 1 191 ? 1.984 8.862 8.874 1.00 94.06 191 GLU 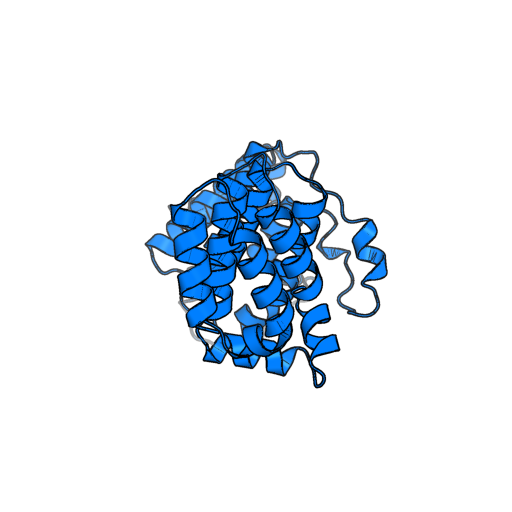A O 1
ATOM 1487 N N . PHE A 1 192 ? 3.341 7.214 8.147 1.00 96.56 192 PHE A N 1
ATOM 1488 C CA . PHE A 1 192 ? 2.286 6.374 7.584 1.00 96.56 192 PHE A CA 1
ATOM 1489 C C . PHE A 1 192 ? 1.211 6.012 8.614 1.00 96.56 192 PHE A C 1
ATOM 1491 O O . PHE A 1 192 ? 0.019 6.161 8.348 1.00 96.56 192 PHE A O 1
ATOM 1498 N N . ILE A 1 193 ? 1.611 5.647 9.833 1.00 96.50 193 ILE A N 1
ATOM 1499 C CA . ILE A 1 193 ? 0.694 5.398 10.954 1.00 96.50 193 ILE A CA 1
ATOM 1500 C C . ILE A 1 193 ? -0.105 6.658 11.312 1.00 96.50 193 ILE A C 1
ATOM 1502 O O . ILE A 1 193 ? -1.307 6.584 11.569 1.00 96.50 193 ILE A O 1
ATOM 1506 N N . GLY A 1 194 ? 0.522 7.836 11.261 1.00 95.31 194 GLY A N 1
ATOM 1507 C CA . GLY A 1 194 ? -0.182 9.110 11.418 1.00 95.31 194 GLY A CA 1
ATOM 1508 C C . GLY A 1 194 ? -1.253 9.336 10.342 1.00 95.31 194 GLY A C 1
ATOM 1509 O O . GLY A 1 194 ? -2.347 9.810 10.653 1.00 95.31 194 GLY A O 1
ATOM 1510 N N . LYS A 1 195 ? -0.981 8.970 9.082 1.00 95.69 195 LYS A N 1
ATOM 1511 C CA . LYS A 1 195 ? -1.962 9.042 7.979 1.00 95.69 195 LYS A CA 1
ATOM 1512 C C . LYS A 1 195 ? -3.073 8.000 8.132 1.00 95.69 195 LYS A C 1
ATOM 1514 O O . LYS A 1 195 ? -4.236 8.320 7.876 1.00 95.69 195 LYS A O 1
ATOM 1519 N N . LEU A 1 196 ? -2.742 6.793 8.593 1.00 96.25 196 LEU A N 1
ATOM 1520 C CA . LEU A 1 196 ? -3.707 5.740 8.916 1.00 96.25 196 LEU A CA 1
ATOM 1521 C C . LEU A 1 196 ? -4.680 6.193 10.001 1.00 96.25 196 LEU A C 1
ATOM 1523 O O . LEU A 1 196 ? -5.885 6.070 9.810 1.00 96.25 196 LEU A O 1
ATOM 1527 N N . LYS A 1 197 ? -4.180 6.799 11.084 1.00 95.50 197 LYS A N 1
ATOM 1528 C CA . LYS A 1 197 ? -5.022 7.346 12.157 1.00 95.50 197 LYS A CA 1
ATOM 1529 C C . LYS A 1 197 ? -6.002 8.398 11.629 1.00 95.50 197 LYS A C 1
ATOM 1531 O O . LYS A 1 197 ? -7.201 8.275 11.846 1.00 95.50 197 LYS A O 1
ATOM 1536 N N . LYS A 1 198 ? -5.524 9.364 10.836 1.00 94.44 198 LYS A N 1
ATOM 1537 C CA . LYS A 1 198 ? -6.400 10.369 10.197 1.00 94.44 198 LYS A CA 1
ATOM 1538 C C . LYS A 1 198 ? -7.451 9.745 9.273 1.00 94.44 198 LYS A C 1
ATOM 1540 O O . LYS A 1 198 ? -8.558 10.263 9.164 1.00 94.44 198 LYS A O 1
ATOM 1545 N N . SER A 1 199 ? -7.101 8.656 8.591 1.00 9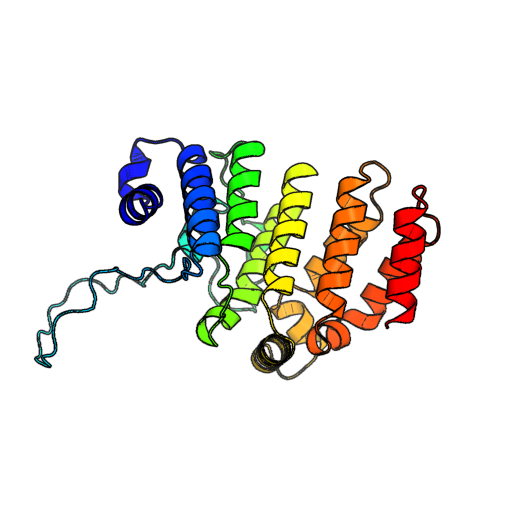5.31 199 SER A N 1
ATOM 1546 C CA . SER A 1 199 ? -8.018 7.933 7.702 1.00 95.31 199 SER A CA 1
ATOM 1547 C C . SER A 1 199 ? -9.067 7.148 8.492 1.00 95.31 199 SER A C 1
ATOM 1549 O O . SER A 1 199 ? -10.237 7.175 8.122 1.00 95.31 199 SER A O 1
ATOM 1551 N N . ALA A 1 200 ? -8.668 6.517 9.600 1.00 93.81 200 ALA A N 1
ATOM 1552 C CA . ALA A 1 200 ? -9.542 5.823 10.546 1.00 93.81 200 ALA A CA 1
ATOM 1553 C C . ALA A 1 200 ? -10.529 6.773 11.243 1.00 93.81 200 ALA A C 1
ATOM 1555 O O . ALA A 1 200 ? -11.692 6.437 11.418 1.00 93.81 200 ALA A O 1
ATOM 1556 N N . GLU A 1 201 ? -10.110 7.995 11.561 1.00 92.56 201 GLU A N 1
ATOM 1557 C CA . GLU A 1 201 ? -10.959 9.010 12.201 1.00 92.56 201 GLU A CA 1
ATOM 1558 C C . GLU A 1 201 ? -11.867 9.757 11.197 1.00 92.56 201 GLU A C 1
ATOM 1560 O O . GLU A 1 201 ? -12.641 10.644 11.569 1.00 92.56 201 GLU A O 1
ATOM 1565 N N . ASN A 1 202 ? -11.811 9.417 9.902 1.00 92.12 202 ASN A N 1
ATOM 1566 C CA . ASN A 1 202 ? -12.571 10.111 8.866 1.00 92.12 202 ASN A CA 1
ATOM 1567 C C . ASN A 1 202 ? -14.055 9.716 8.882 1.00 92.12 202 ASN A C 1
ATOM 1569 O O . ASN A 1 202 ? -14.486 8.780 8.205 1.00 92.12 202 ASN A O 1
ATOM 1573 N N . GLN A 1 203 ? -14.870 10.491 9.595 1.00 88.62 203 GLN A N 1
ATOM 1574 C CA . GLN A 1 203 ? -16.314 10.254 9.717 1.00 88.62 203 GLN A CA 1
ATOM 1575 C C . GLN A 1 203 ? -17.068 10.329 8.377 1.00 88.62 203 GLN A C 1
ATOM 1577 O O . GLN A 1 203 ? -18.090 9.665 8.211 1.00 88.62 203 GLN A O 1
ATOM 1582 N N . LYS A 1 204 ? -16.547 11.068 7.388 1.00 91.25 204 LYS A N 1
ATOM 1583 C CA . LYS A 1 204 ? -17.214 11.299 6.094 1.00 91.25 204 LYS A CA 1
ATOM 1584 C C . LYS A 1 204 ? -17.060 10.144 5.103 1.00 91.25 204 LYS A C 1
ATOM 1586 O O . LYS A 1 204 ? -17.808 10.084 4.132 1.00 91.25 204 LYS A O 1
ATOM 1591 N N . SER A 1 205 ? -16.077 9.263 5.291 1.00 93.69 205 SER A N 1
ATOM 1592 C CA . SER A 1 205 ? -15.751 8.211 4.323 1.00 93.69 205 SER A CA 1
ATOM 1593 C C . SER A 1 205 ? -15.561 6.863 5.005 1.00 93.69 205 SER A C 1
ATOM 1595 O O . SER A 1 205 ? -14.479 6.559 5.501 1.00 93.69 205 SER A O 1
ATOM 1597 N N . GLN A 1 206 ? -16.600 6.025 4.974 1.00 94.88 206 GLN A N 1
ATOM 1598 C CA . GLN A 1 206 ? -16.514 4.644 5.459 1.00 94.88 206 GLN A CA 1
ATOM 1599 C C . GLN A 1 206 ? -15.403 3.861 4.746 1.00 94.88 206 GLN A C 1
ATOM 1601 O O . GLN A 1 206 ? -14.640 3.167 5.405 1.00 94.88 206 GLN A O 1
ATOM 1606 N N . LEU A 1 207 ? -15.257 4.029 3.426 1.00 95.44 207 LEU A N 1
ATOM 1607 C CA . LEU A 1 207 ? -14.241 3.319 2.642 1.00 95.44 207 LEU A CA 1
ATOM 1608 C C . LEU A 1 207 ? -12.807 3.631 3.094 1.00 95.44 207 LEU A C 1
ATOM 1610 O O . LEU A 1 207 ? -11.966 2.733 3.083 1.00 95.44 207 LEU A O 1
ATOM 1614 N N . LEU A 1 208 ? -12.523 4.876 3.503 1.00 95.56 208 LEU A N 1
ATOM 1615 C CA . LEU A 1 208 ? -11.211 5.240 4.056 1.00 95.56 208 LEU A CA 1
ATOM 1616 C C . LEU A 1 208 ? -10.965 4.552 5.397 1.00 95.56 208 LEU A C 1
ATOM 1618 O O . LEU A 1 208 ? -9.883 4.007 5.606 1.00 95.56 208 LEU A O 1
ATOM 1622 N N . ARG A 1 209 ? -11.969 4.552 6.280 1.00 96.06 209 ARG A N 1
ATOM 1623 C CA . ARG A 1 209 ? -11.877 3.893 7.589 1.00 96.06 209 ARG A CA 1
ATOM 1624 C C . ARG A 1 209 ? -11.677 2.389 7.442 1.00 96.06 209 ARG A C 1
ATOM 1626 O O . ARG A 1 209 ? -10.811 1.811 8.087 1.00 96.06 209 ARG A O 1
ATOM 1633 N N . GLU A 1 210 ? -12.421 1.776 6.529 1.00 96.50 210 GLU A N 1
ATOM 1634 C CA . GLU A 1 210 ? -12.327 0.358 6.201 1.00 96.50 210 GLU A CA 1
ATOM 1635 C C . GLU A 1 210 ? -10.934 -0.009 5.683 1.00 96.50 210 GLU A C 1
ATOM 1637 O O . GLU A 1 210 ? -10.317 -0.932 6.207 1.00 96.50 210 GLU A O 1
ATOM 1642 N N . HIS A 1 211 ? -10.391 0.743 4.717 1.00 97.19 211 HIS A N 1
ATOM 1643 C CA . HIS A 1 211 ? -9.034 0.505 4.215 1.00 97.19 211 HIS A CA 1
ATOM 1644 C C . HIS A 1 211 ? -7.967 0.754 5.279 1.00 97.19 211 HIS A C 1
ATOM 1646 O O . HIS A 1 211 ? -7.027 -0.028 5.359 1.00 97.19 211 HIS A O 1
ATOM 1652 N N . ALA A 1 212 ? -8.127 1.767 6.135 1.00 96.94 212 ALA A N 1
ATOM 1653 C CA . ALA A 1 212 ? -7.212 1.989 7.252 1.00 96.94 212 ALA A CA 1
ATOM 1654 C C . ALA A 1 212 ? -7.185 0.780 8.201 1.00 96.94 212 ALA A C 1
ATOM 1656 O O . ALA A 1 212 ? -6.107 0.312 8.569 1.00 96.94 212 ALA A O 1
ATOM 1657 N N . LEU A 1 213 ? -8.356 0.225 8.532 1.00 96.94 213 LEU A N 1
ATOM 1658 C CA . LEU A 1 213 ? -8.469 -0.969 9.368 1.00 96.94 213 LEU A CA 1
ATOM 1659 C C . LEU A 1 213 ? -7.885 -2.213 8.681 1.00 96.94 213 LEU A C 1
ATOM 1661 O O . LEU A 1 213 ? -7.155 -2.974 9.317 1.00 96.94 213 LEU A O 1
ATOM 1665 N N . ARG A 1 214 ? -8.107 -2.383 7.366 1.00 97.25 214 ARG A N 1
ATOM 1666 C CA . ARG A 1 214 ? -7.464 -3.457 6.588 1.00 97.25 214 ARG A CA 1
ATOM 1667 C C . ARG A 1 214 ? -5.946 -3.353 6.640 1.00 97.25 214 ARG A C 1
ATOM 1669 O O . ARG A 1 214 ? -5.274 -4.349 6.885 1.00 97.25 214 ARG A O 1
ATOM 1676 N N . THR A 1 215 ? -5.396 -2.161 6.420 1.00 97.62 215 THR A N 1
ATOM 1677 C CA . THR A 1 215 ? -3.947 -1.946 6.456 1.00 97.62 215 THR A CA 1
ATOM 1678 C C . THR A 1 215 ? -3.382 -2.238 7.846 1.00 97.62 215 THR A C 1
ATOM 1680 O O . THR A 1 215 ? -2.324 -2.851 7.938 1.00 97.62 215 THR A O 1
ATOM 1683 N N . VAL A 1 216 ? -4.095 -1.892 8.922 1.00 96.62 216 VAL A N 1
ATOM 1684 C CA . VAL A 1 216 ? -3.718 -2.265 10.299 1.00 96.62 216 VAL A CA 1
ATOM 1685 C C . VAL A 1 216 ? -3.672 -3.780 10.475 1.00 96.62 216 VAL A C 1
ATOM 1687 O O . VAL A 1 216 ? -2.676 -4.290 10.982 1.00 96.62 216 VAL A O 1
ATOM 1690 N N . ALA A 1 217 ? -4.679 -4.512 9.989 1.00 96.25 217 ALA A N 1
ATOM 1691 C CA . ALA A 1 217 ? -4.645 -5.976 9.969 1.00 96.25 217 ALA A CA 1
ATOM 1692 C C . ALA A 1 217 ? -3.439 -6.515 9.177 1.00 96.25 217 ALA A C 1
ATOM 1694 O O . ALA A 1 217 ? -2.805 -7.482 9.590 1.00 96.25 217 ALA A O 1
ATOM 1695 N N . GLY A 1 218 ? -3.075 -5.857 8.072 1.00 96.62 218 GLY A N 1
ATOM 1696 C CA . GLY A 1 218 ? -1.861 -6.155 7.313 1.00 96.62 218 GLY A CA 1
ATOM 1697 C C . GLY A 1 218 ? -0.582 -5.979 8.134 1.00 96.62 218 GLY A C 1
ATOM 1698 O O . GLY A 1 218 ? 0.277 -6.851 8.095 1.00 96.62 218 GLY A O 1
ATOM 1699 N N . ILE A 1 219 ? -0.463 -4.896 8.909 1.00 96.31 219 ILE A N 1
ATOM 1700 C CA . ILE A 1 219 ? 0.693 -4.644 9.788 1.00 96.31 219 ILE A CA 1
ATOM 1701 C C . ILE A 1 219 ? 0.757 -5.682 10.917 1.00 96.31 219 ILE A C 1
ATOM 1703 O O . ILE A 1 219 ? 1.842 -6.162 11.229 1.00 96.31 219 ILE A O 1
ATOM 1707 N N . LEU A 1 220 ? -0.388 -6.080 11.483 1.00 95.06 220 LEU A N 1
ATOM 1708 C CA . LEU A 1 220 ? -0.474 -7.064 12.573 1.00 95.06 220 LEU A CA 1
ATOM 1709 C C . LEU A 1 220 ? 0.095 -8.440 12.211 1.00 95.06 220 LEU A C 1
ATOM 1711 O O . LEU A 1 220 ? 0.556 -9.162 13.091 1.00 95.06 220 LEU A O 1
ATOM 1715 N N . ARG A 1 221 ? 0.136 -8.782 10.919 1.00 94.81 221 ARG A N 1
ATOM 1716 C CA . ARG A 1 221 ? 0.774 -10.013 10.425 1.00 94.81 221 ARG A CA 1
ATOM 1717 C C . ARG A 1 221 ? 2.302 -10.008 10.556 1.00 94.81 221 ARG A C 1
ATOM 1719 O O . ARG A 1 221 ? 2.913 -11.056 10.375 1.00 94.81 221 ARG A O 1
ATOM 1726 N N . HIS A 1 222 ? 2.906 -8.858 10.865 1.00 96.19 222 HIS A N 1
ATOM 1727 C CA . HIS A 1 222 ? 4.353 -8.636 10.875 1.00 96.19 222 HIS A CA 1
ATOM 1728 C C . HIS A 1 222 ? 4.835 -8.213 12.269 1.00 96.19 222 HIS A C 1
ATOM 1730 O O . HIS A 1 222 ? 4.851 -7.014 12.576 1.00 96.19 222 HIS A O 1
ATOM 1736 N N . PRO A 1 223 ? 5.278 -9.157 13.125 1.00 94.44 223 PRO A N 1
ATOM 1737 C CA . PRO A 1 223 ? 5.709 -8.857 14.493 1.00 94.44 223 PRO A CA 1
ATOM 1738 C C . PRO A 1 223 ? 6.800 -7.781 14.578 1.00 94.44 223 PRO A C 1
ATOM 1740 O O . PRO A 1 223 ? 6.777 -6.944 15.479 1.00 94.44 223 PRO A O 1
ATOM 1743 N N . SER A 1 224 ? 7.729 -7.750 13.615 1.00 94.06 224 SER A N 1
ATOM 1744 C CA . SER A 1 224 ? 8.807 -6.756 13.573 1.00 94.06 224 SER A CA 1
ATOM 1745 C C . SER A 1 224 ? 8.284 -5.327 13.397 1.00 94.06 224 SER A C 1
ATOM 1747 O O . SER A 1 224 ? 8.717 -4.427 14.113 1.00 94.06 224 SER A O 1
ATOM 1749 N N . PHE A 1 225 ? 7.310 -5.106 12.508 1.00 94.69 225 PHE A N 1
ATOM 1750 C CA . PHE A 1 225 ? 6.658 -3.803 12.351 1.00 94.69 225 PHE A CA 1
ATOM 1751 C C . PHE A 1 225 ? 5.760 -3.478 13.541 1.00 94.69 225 PHE A C 1
ATOM 1753 O O . PHE A 1 225 ? 5.757 -2.339 14.014 1.00 94.69 225 PHE A O 1
ATOM 1760 N N . MET A 1 226 ? 5.044 -4.472 14.070 1.00 93.19 226 MET A N 1
ATOM 1761 C CA . MET A 1 226 ? 4.204 -4.299 15.253 1.00 93.19 226 MET A CA 1
ATOM 1762 C C . MET A 1 226 ? 4.992 -3.819 16.465 1.00 93.19 226 MET A C 1
ATOM 1764 O O . MET A 1 226 ? 4.554 -2.891 17.140 1.00 93.19 226 MET A O 1
ATOM 1768 N N . ASN A 1 227 ? 6.187 -4.358 16.698 1.00 92.44 227 ASN A N 1
ATOM 1769 C CA . ASN A 1 227 ? 7.052 -3.918 17.792 1.00 92.44 227 ASN A CA 1
ATOM 1770 C C . ASN A 1 227 ? 7.455 -2.437 17.681 1.00 92.44 227 ASN A C 1
ATOM 1772 O O . ASN A 1 227 ? 7.673 -1.790 18.703 1.00 92.44 227 ASN A O 1
ATOM 1776 N N . LEU A 1 228 ? 7.503 -1.873 16.469 1.00 91.69 228 LEU A N 1
ATOM 1777 C CA . LEU A 1 228 ? 7.808 -0.454 16.255 1.00 91.69 228 LEU A CA 1
ATOM 1778 C C . LEU A 1 228 ? 6.606 0.469 16.498 1.00 91.69 228 LEU A C 1
ATOM 1780 O O . LEU A 1 228 ? 6.798 1.640 16.818 1.00 91.69 228 LEU A O 1
ATOM 1784 N N . CYS A 1 229 ? 5.375 -0.025 16.324 1.00 92.56 229 CYS A N 1
ATOM 1785 C CA . CYS A 1 229 ? 4.171 0.815 16.302 1.00 92.56 229 CYS A CA 1
ATOM 1786 C C . CYS A 1 229 ? 3.035 0.361 17.234 1.00 92.56 229 CYS A C 1
ATOM 1788 O O . CYS A 1 229 ? 1.940 0.923 17.158 1.00 92.56 229 CYS A O 1
ATOM 1790 N N . LYS A 1 230 ? 3.284 -0.595 18.142 1.00 92.88 230 LYS A N 1
ATOM 1791 C CA . LYS A 1 230 ? 2.276 -1.240 19.007 1.00 92.88 230 LYS A CA 1
ATOM 1792 C C . LYS A 1 230 ? 1.323 -0.258 19.683 1.00 92.88 230 LYS A C 1
ATOM 1794 O O . LYS A 1 230 ? 0.109 -0.405 19.565 1.00 92.88 230 LYS A O 1
ATOM 1799 N N . ASP A 1 231 ? 1.852 0.768 20.345 1.00 93.00 231 ASP A N 1
ATOM 1800 C CA . ASP A 1 231 ? 1.017 1.739 21.062 1.00 93.00 231 ASP A CA 1
ATOM 1801 C C . ASP A 1 231 ? 0.173 2.595 20.117 1.00 93.00 231 ASP A C 1
ATOM 1803 O O . ASP A 1 231 ? -0.986 2.887 20.408 1.00 93.00 231 ASP A O 1
ATOM 1807 N N . SER A 1 232 ? 0.720 2.948 18.951 1.00 93.69 232 SER A N 1
ATOM 1808 C CA . SER A 1 232 ? -0.019 3.711 17.943 1.00 93.69 232 SER A CA 1
ATOM 1809 C C . SER A 1 232 ? -1.127 2.874 17.299 1.00 93.69 232 SER A C 1
ATOM 1811 O O . SER A 1 232 ? -2.226 3.383 17.094 1.00 93.69 232 SER A O 1
ATOM 1813 N N . ILE A 1 233 ? -0.875 1.587 17.034 1.00 94.75 233 ILE A N 1
ATOM 1814 C CA . ILE A 1 233 ? -1.890 0.646 16.539 1.00 94.75 233 ILE A CA 1
ATOM 1815 C C . ILE A 1 233 ? -2.984 0.434 17.584 1.00 94.75 233 ILE A C 1
ATOM 1817 O O . ILE A 1 233 ? -4.163 0.494 17.241 1.00 94.75 233 ILE A O 1
ATOM 1821 N N . ARG A 1 234 ? -2.626 0.272 18.864 1.00 95.19 234 ARG A N 1
ATOM 1822 C CA . ARG A 1 234 ? -3.604 0.171 19.955 1.00 95.19 234 ARG A CA 1
ATOM 1823 C C . ARG A 1 234 ? -4.504 1.407 20.011 1.00 95.19 234 ARG A C 1
ATOM 1825 O O . ARG A 1 234 ? -5.722 1.268 20.019 1.00 95.19 234 ARG A O 1
ATOM 1832 N N . GLN A 1 235 ? -3.929 2.610 19.999 1.00 93.19 235 GLN A N 1
ATOM 1833 C CA . GLN A 1 235 ? -4.712 3.854 19.988 1.00 93.19 235 GLN A CA 1
ATOM 1834 C C . GLN A 1 235 ? -5.617 3.962 18.755 1.00 93.19 235 GLN A C 1
ATOM 1836 O O . GLN A 1 235 ? -6.759 4.406 18.859 1.00 93.19 235 GLN A O 1
ATOM 1841 N N . LEU A 1 236 ? -5.124 3.544 17.588 1.00 94.56 236 LEU A N 1
ATOM 1842 C CA . LEU A 1 236 ? -5.907 3.541 16.358 1.00 94.56 236 LEU A CA 1
ATOM 1843 C C . LEU A 1 236 ? -7.092 2.576 16.467 1.00 94.56 236 LEU A C 1
ATOM 1845 O O . LEU A 1 236 ? -8.217 2.982 16.197 1.00 94.56 236 LEU A O 1
ATOM 1849 N N . LEU A 1 237 ? -6.888 1.334 16.908 1.00 95.44 237 LEU A N 1
ATOM 1850 C CA . LEU A 1 237 ? -7.981 0.371 17.081 1.00 95.44 237 LEU A CA 1
ATOM 1851 C C . LEU A 1 237 ? -9.007 0.847 18.121 1.00 95.44 237 LEU A C 1
ATOM 1853 O O . LEU A 1 237 ? -10.205 0.671 17.919 1.00 95.44 237 LEU A O 1
ATOM 1857 N N . GLN A 1 238 ? -8.569 1.525 19.187 1.00 93.44 238 GLN A N 1
ATOM 1858 C CA . GLN A 1 238 ? -9.480 2.145 20.159 1.00 93.44 238 GLN A CA 1
ATOM 1859 C C . GLN A 1 238 ? -10.386 3.209 19.529 1.00 93.44 238 GLN A C 1
ATOM 1861 O O . GLN A 1 238 ? -11.540 3.327 19.941 1.00 93.44 238 GLN A O 1
ATOM 1866 N N . SER A 1 239 ? -9.915 3.948 18.516 1.00 91.50 239 SER A N 1
ATOM 1867 C CA . SER A 1 239 ? -10.736 4.961 17.829 1.00 91.50 239 SER A CA 1
ATOM 1868 C C . SER A 1 239 ? -11.973 4.373 17.136 1.00 91.50 239 SER A C 1
ATOM 1870 O O . SER A 1 239 ? -12.986 5.058 17.012 1.00 91.50 239 SER A O 1
ATOM 1872 N N . PHE A 1 240 ? -11.938 3.086 16.775 1.00 93.38 240 PHE A N 1
ATOM 1873 C CA . PHE A 1 240 ? -13.068 2.379 16.172 1.00 93.38 240 PHE A CA 1
ATOM 1874 C C . PHE A 1 240 ? -14.113 1.899 17.182 1.00 93.38 240 PHE A C 1
ATOM 1876 O O . PHE A 1 240 ? -15.195 1.510 16.760 1.00 93.38 240 PHE A O 1
ATOM 1883 N N . SER A 1 241 ? -13.851 1.938 18.494 1.00 88.81 241 SER A N 1
ATOM 1884 C CA . SER A 1 241 ? -14.813 1.481 19.520 1.00 88.81 241 SER A CA 1
ATOM 1885 C C . SER A 1 241 ? -16.193 2.140 19.399 1.00 88.81 241 SER A C 1
ATOM 1887 O O . SER A 1 241 ? -17.209 1.492 19.638 1.00 88.81 241 SER A O 1
ATOM 1889 N N . ASN A 1 242 ? -16.222 3.396 18.947 1.00 85.31 242 ASN A N 1
ATOM 1890 C CA . ASN A 1 242 ? -17.430 4.193 18.752 1.00 85.31 242 ASN A CA 1
ATOM 1891 C C . ASN A 1 242 ? -17.711 4.499 17.266 1.00 85.31 242 ASN A C 1
ATOM 1893 O O . ASN A 1 242 ? -18.416 5.466 16.975 1.00 85.31 242 ASN A O 1
ATOM 1897 N N . ASP A 1 243 ? -17.152 3.738 16.311 1.00 91.50 243 ASP A N 1
ATOM 1898 C CA . ASP A 1 243 ? -17.465 3.938 14.882 1.00 91.50 243 ASP A CA 1
ATOM 1899 C C . ASP A 1 243 ? -18.978 3.802 14.660 1.00 91.50 243 ASP A C 1
ATOM 1901 O O . ASP A 1 243 ? -19.624 3.055 15.378 1.00 91.50 243 ASP A O 1
ATOM 1905 N N . GLY A 1 244 ? -19.572 4.476 13.674 1.00 88.88 244 GLY A N 1
ATOM 1906 C CA . GLY A 1 244 ? -20.994 4.304 13.350 1.00 88.88 244 GLY A CA 1
ATOM 1907 C C . GLY A 1 244 ? -21.322 2.930 12.745 1.00 88.88 244 GLY A C 1
ATOM 1908 O O . GLY A 1 244 ? -22.444 2.442 12.883 1.00 88.88 244 GLY A O 1
ATOM 1909 N N . VAL A 1 245 ? -20.343 2.261 12.133 1.00 93.44 245 VAL A N 1
ATOM 1910 C CA . VAL A 1 245 ? -20.516 0.990 11.413 1.00 93.44 245 VAL A CA 1
ATOM 1911 C C . VAL A 1 245 ? -20.156 -0.197 12.308 1.00 93.44 245 VAL A C 1
ATOM 1913 O O . VAL A 1 245 ? -18.987 -0.404 12.624 1.00 93.44 245 VAL A O 1
ATOM 1916 N N . GLN A 1 246 ? -21.149 -1.024 12.661 1.00 93.31 246 GLN A N 1
ATOM 1917 C CA . GLN A 1 246 ? -20.976 -2.179 13.561 1.00 93.31 246 GLN A CA 1
ATOM 1918 C C . GLN A 1 246 ? -19.863 -3.131 13.099 1.00 93.31 246 GLN A C 1
ATOM 1920 O O . GLN A 1 246 ? -18.997 -3.475 13.892 1.00 93.31 246 GLN A O 1
ATOM 1925 N N . ALA A 1 247 ? -19.818 -3.467 11.806 1.00 94.88 247 ALA A N 1
ATOM 1926 C CA . ALA A 1 247 ? -18.801 -4.370 11.265 1.00 94.88 247 ALA A CA 1
ATOM 1927 C C . ALA A 1 247 ? -17.359 -3.861 11.471 1.00 94.88 247 ALA A C 1
ATOM 1929 O O . ALA A 1 247 ? -16.456 -4.657 11.716 1.00 94.88 247 ALA A O 1
ATOM 1930 N N . LEU A 1 248 ? -17.136 -2.540 11.406 1.00 95.06 248 LEU A N 1
ATOM 1931 C CA . LEU A 1 248 ? -15.817 -1.956 11.668 1.00 95.06 248 LEU A CA 1
ATOM 1932 C C . LEU A 1 248 ? -15.472 -2.002 13.160 1.00 95.06 248 LEU A C 1
ATOM 1934 O O . LEU A 1 248 ? -14.326 -2.291 13.500 1.00 95.06 248 LEU A O 1
ATOM 1938 N N . ARG A 1 249 ? -16.457 -1.776 14.042 1.00 95.88 249 ARG A N 1
ATOM 1939 C CA . ARG A 1 249 ? -16.278 -1.907 15.498 1.00 95.88 249 ARG A CA 1
ATOM 1940 C C . ARG A 1 249 ? -15.889 -3.332 15.884 1.00 95.88 249 ARG A C 1
ATOM 1942 O O . ARG A 1 249 ? -14.897 -3.529 16.584 1.00 95.88 249 ARG A O 1
ATOM 1949 N N . ASP A 1 250 ? -16.643 -4.312 15.391 1.00 96.12 250 ASP A N 1
ATOM 1950 C CA . ASP A 1 250 ? -16.433 -5.729 15.699 1.00 96.12 250 ASP A CA 1
ATOM 1951 C C . ASP A 1 250 ? -15.067 -6.195 15.215 1.00 96.12 250 ASP A C 1
ATOM 1953 O O . ASP A 1 250 ? -14.320 -6.835 15.956 1.00 96.12 250 ASP A O 1
ATOM 1957 N N . TRP A 1 251 ? -14.698 -5.818 13.990 1.00 96.06 251 TRP A N 1
ATOM 1958 C CA . TRP A 1 251 ? -13.408 -6.202 13.446 1.00 96.06 251 TRP A CA 1
ATOM 1959 C C . TRP A 1 251 ? -12.245 -5.530 14.184 1.00 96.06 251 TRP A C 1
ATOM 1961 O O . TRP A 1 251 ? -11.265 -6.195 14.515 1.00 96.06 251 TRP A O 1
ATOM 1971 N N . ALA A 1 252 ? -12.357 -4.245 14.529 1.00 96.12 252 ALA A N 1
ATOM 1972 C CA . ALA A 1 252 ? -11.339 -3.572 15.331 1.00 96.12 252 ALA A CA 1
ATOM 1973 C C . ALA A 1 252 ? -11.188 -4.196 16.728 1.00 96.12 252 ALA A C 1
ATOM 1975 O O . ALA A 1 252 ? -10.065 -4.331 17.214 1.00 96.12 252 ALA A O 1
ATOM 1976 N N . SER A 1 253 ? -12.290 -4.626 17.352 1.00 95.81 253 SER A N 1
ATOM 1977 C CA . SER A 1 253 ? -12.263 -5.358 18.624 1.00 95.81 253 SER A CA 1
ATOM 1978 C C . SER A 1 253 ? -11.559 -6.712 18.492 1.00 95.81 253 SER A C 1
ATOM 1980 O O . SER A 1 253 ? -10.709 -7.042 19.317 1.00 95.81 253 SER A O 1
ATOM 1982 N N . GLN A 1 254 ? -11.825 -7.464 17.420 1.00 95.25 254 GLN A N 1
ATOM 1983 C CA . GLN A 1 254 ? -11.114 -8.718 17.141 1.00 95.25 254 GLN A CA 1
ATOM 1984 C C . GLN A 1 254 ? -9.609 -8.493 16.958 1.00 95.25 254 GLN A C 1
ATOM 1986 O O . GLN A 1 254 ? -8.807 -9.214 17.548 1.00 95.25 254 GLN A O 1
ATOM 1991 N N . LEU A 1 255 ? -9.216 -7.469 16.193 1.00 94.00 255 LEU A N 1
ATOM 1992 C CA . LEU A 1 255 ? -7.806 -7.117 16.008 1.00 94.00 255 LEU A CA 1
ATOM 1993 C C . LEU A 1 255 ? -7.155 -6.662 17.321 1.00 94.00 255 LEU A C 1
ATOM 1995 O O . LEU A 1 255 ? -6.003 -7.003 17.579 1.00 94.00 255 LEU A O 1
ATOM 1999 N N . MET A 1 256 ? -7.887 -5.953 18.184 1.00 92.94 256 MET A N 1
ATOM 2000 C CA . MET A 1 256 ? -7.399 -5.555 19.508 1.00 92.94 256 MET A CA 1
ATOM 2001 C C . MET A 1 256 ? -7.068 -6.767 20.383 1.00 92.94 256 MET A C 1
ATOM 2003 O O . MET A 1 256 ? -6.071 -6.744 21.098 1.00 92.94 256 MET A O 1
ATOM 2007 N N . ASN A 1 257 ? -7.858 -7.838 20.298 1.00 89.94 257 ASN A N 1
ATOM 2008 C CA . ASN A 1 257 ? -7.607 -9.073 21.044 1.00 89.94 257 ASN A CA 1
ATOM 2009 C C . ASN A 1 257 ? -6.388 -9.857 20.523 1.00 89.94 257 ASN A C 1
ATOM 2011 O O . ASN A 1 257 ? -5.919 -10.765 21.202 1.00 89.94 257 ASN A O 1
ATOM 2015 N N . SER A 1 258 ? -5.883 -9.521 19.329 1.00 83.38 258 SER A N 1
ATOM 2016 C CA . SER A 1 258 ? -4.709 -10.158 18.713 1.00 83.38 258 SER A CA 1
ATOM 2017 C C . SER A 1 258 ? -3.374 -9.433 18.971 1.00 83.38 258 SER A C 1
ATOM 2019 O O . SER A 1 258 ? -2.340 -9.883 18.480 1.00 83.38 258 SER A O 1
ATOM 2021 N N . LEU A 1 259 ? -3.392 -8.315 19.713 1.00 83.38 259 LEU A N 1
ATOM 2022 C CA . LEU A 1 259 ? -2.225 -7.479 20.063 1.00 83.38 259 LEU A CA 1
ATOM 2023 C C . LEU A 1 259 ? -1.440 -7.966 21.290 1.00 83.38 259 LEU A C 1
ATOM 2025 O O . LEU A 1 259 ? -0.218 -7.653 21.359 1.00 83.38 259 LEU A O 1
#

Foldseek 3Di:
DLVVLVVLLDPVVCVVPFLLSNLVSLLVNLVVCLVVLHQQFDPPPVPVPDDDDDDDDDDDDDPPPPQTSLNSLLCSQFVCLVVQPPDPVVPVVLVPTDTDPSDDQVSSLSSLLSNLSNQHLDDDLVSLVCQLVLLSSLLSQLVHDDDSSVLSSLVSLLSNLVSDALVSLQVSLVVQDDDLQSSCVSSNVVSSLVSLLVQCLPLPDPSSVVSSLSSLVSQLNHVSSCVSCVVSSLVSLVSLCPRPDPVSNVSSVVVNVSD

Sequence (259 aa):
MWCALLRETQSRRAEGIKSGYQAEAFLTLASFAEACGIDAIADNHPYSTVDGNSEENSSTESHSEFVDRLTKLFVLIIPQWLKRGKNPTQNKNSENLKLNTKLNEFELEQAVRAVGIIWPLNATKEHLHRFAETIILLNNVMTQTGKHVQISCLASALTILAKLSPEQSAHIVDCAGKSASRCFSELGLKEFIGKLKKSAENQKSQLLREHALRTVAGILRHPSFMNLCKDSIRQLLQSFSNDGVQALRDWASQLMNSL

InterPro domains:
  IPR016024 Armadillo-type fold [SSF48371] (136-256)

pLDDT: mean 82.94, std 19.15, range [27.33, 98.44]